Protein AF-R1E0J5-F1 (afdb_monomer_lite)

Organism: Emiliania huxleyi (NCBI:txid2903)

Sequence (190 aa):
MLFPVLSACMSGGGFGRAARPASGGGFGRGGARPAAARKPPPSLEAVAARFRNRLPASECEPCACGSGLGYAACCQPYHAGGASPESPERCLQARFSAFAYRLPLPLIATTHRENRDYREDRVAWARALDREGMFDGFEFARLSFTATLRPRGGGEEVSFSERSRFLRGGSGWLYASGEVTAEEGGTVLN

Structure (mmCIF, N/CA/C/O backbone):
data_AF-R1E0J5-F1
#
_entry.id   AF-R1E0J5-F1
#
loop_
_atom_site.group_PDB
_atom_site.id
_atom_site.type_symbol
_atom_site.label_atom_id
_atom_site.label_alt_id
_atom_site.label_comp_id
_atom_site.label_asym_id
_atom_site.label_entity_id
_atom_site.label_seq_id
_atom_site.pdbx_PDB_ins_code
_atom_site.Cartn_x
_atom_site.Cartn_y
_atom_site.Cartn_z
_atom_site.occupancy
_atom_site.B_iso_or_equiv
_atom_site.auth_seq_id
_atom_site.auth_comp_id
_atom_site.auth_asym_id
_atom_site.auth_atom_id
_atom_site.pdbx_PDB_model_num
ATOM 1 N N . MET A 1 1 ? 7.585 5.537 0.894 1.00 45.22 1 MET A N 1
ATOM 2 C CA . MET A 1 1 ? 7.094 4.485 1.799 1.00 45.22 1 MET A CA 1
ATOM 3 C C . MET A 1 1 ? 6.392 5.200 2.927 1.00 45.22 1 MET A C 1
ATOM 5 O O . MET A 1 1 ? 6.857 6.272 3.295 1.00 45.22 1 MET A O 1
ATOM 9 N N . LEU A 1 2 ? 5.274 4.666 3.424 1.00 48.16 2 LEU A N 1
ATOM 10 C CA . LEU A 1 2 ? 4.640 5.178 4.650 1.00 48.16 2 LEU A CA 1
ATOM 11 C C . LEU A 1 2 ? 5.609 5.113 5.858 1.00 48.16 2 LEU A C 1
ATOM 13 O O . LEU A 1 2 ? 5.342 5.682 6.898 1.00 48.16 2 LEU A O 1
ATOM 17 N N . PHE A 1 3 ? 6.761 4.436 5.732 1.00 51.25 3 PHE A N 1
ATOM 18 C CA . PHE A 1 3 ? 7.735 4.288 6.811 1.00 51.25 3 PHE A CA 1
ATOM 19 C C . PHE A 1 3 ? 9.164 4.366 6.267 1.00 51.25 3 PHE A C 1
ATOM 21 O O . PHE A 1 3 ? 9.588 3.466 5.540 1.00 51.25 3 PHE A O 1
ATOM 28 N N . PRO A 1 4 ? 9.933 5.424 6.568 1.00 39.31 4 PRO A N 1
ATOM 29 C CA . PRO A 1 4 ? 11.376 5.320 6.660 1.00 39.31 4 PRO A CA 1
ATOM 30 C C . PRO A 1 4 ? 11.722 4.688 8.018 1.00 39.31 4 PRO A C 1
ATOM 32 O O . PRO A 1 4 ? 11.510 5.296 9.054 1.00 39.31 4 PRO A O 1
ATOM 35 N N . VAL A 1 5 ? 12.321 3.500 7.997 1.00 35.38 5 VAL A N 1
ATOM 36 C CA . VAL A 1 5 ? 13.289 3.081 9.025 1.00 35.38 5 VAL A CA 1
ATOM 37 C C . VAL A 1 5 ? 12.741 2.875 10.455 1.00 35.38 5 VAL A C 1
ATOM 39 O O . VAL A 1 5 ? 13.097 3.586 11.384 1.00 35.38 5 VAL A O 1
ATOM 42 N N . LEU A 1 6 ? 12.026 1.768 10.680 1.00 34.94 6 LEU A N 1
ATOM 43 C CA . LEU A 1 6 ? 12.083 1.039 11.965 1.00 34.94 6 LEU A CA 1
ATOM 44 C C . LEU A 1 6 ? 13.230 0.012 11.921 1.00 34.94 6 LEU A C 1
ATOM 46 O O . LEU A 1 6 ? 13.066 -1.170 12.204 1.00 34.94 6 LEU A O 1
ATOM 50 N N . SER A 1 7 ? 14.410 0.467 11.493 1.00 34.81 7 SER A N 1
ATOM 51 C CA . SER A 1 7 ? 15.645 -0.311 11.560 1.00 34.81 7 SER A CA 1
ATOM 52 C C . SER A 1 7 ? 16.423 0.139 12.790 1.00 34.81 7 SER A C 1
ATOM 54 O O . SER A 1 7 ? 17.302 0.991 12.687 1.00 34.81 7 SER A O 1
ATOM 56 N N . ALA A 1 8 ? 16.103 -0.437 13.947 1.00 30.67 8 ALA A N 1
ATOM 57 C CA . ALA A 1 8 ? 16.917 -0.313 15.148 1.00 30.67 8 ALA A CA 1
ATOM 58 C C . ALA A 1 8 ? 17.529 -1.675 15.520 1.00 30.67 8 ALA A C 1
ATOM 60 O O . ALA A 1 8 ? 16.840 -2.596 15.946 1.00 30.67 8 ALA A O 1
ATOM 61 N N . CYS A 1 9 ? 18.854 -1.726 15.349 1.00 27.78 9 CYS A N 1
ATOM 62 C CA . CYS A 1 9 ? 19.838 -2.346 16.239 1.00 27.78 9 CYS A CA 1
ATOM 63 C C . CYS A 1 9 ? 19.840 -3.873 16.420 1.00 27.78 9 CYS A C 1
ATOM 65 O O . CYS A 1 9 ? 19.247 -4.381 17.360 1.00 27.78 9 CYS A O 1
ATOM 67 N N . MET A 1 10 ? 20.691 -4.564 15.647 1.00 28.78 10 MET A N 1
ATOM 68 C CA . MET A 1 10 ? 21.520 -5.673 16.152 1.00 28.78 10 MET A CA 1
ATOM 69 C C . MET A 1 10 ? 22.897 -5.628 15.462 1.00 28.78 10 MET A C 1
ATOM 71 O O . MET A 1 10 ? 23.039 -5.965 14.287 1.00 28.78 10 MET A O 1
ATOM 75 N N . SER A 1 11 ? 23.903 -5.155 16.198 1.00 30.39 11 SER A N 1
ATOM 76 C CA . SER A 1 11 ? 25.324 -5.181 15.837 1.00 30.39 11 SER A CA 1
ATOM 77 C C . SER A 1 11 ? 25.921 -6.581 16.000 1.00 30.39 11 SER A C 1
ATOM 79 O O . SER A 1 11 ? 25.578 -7.280 16.950 1.00 30.39 11 SER A O 1
ATOM 81 N N . GLY A 1 12 ? 26.930 -6.916 15.187 1.00 29.52 12 GLY A N 1
ATOM 82 C CA . GLY A 1 12 ? 28.047 -7.744 15.657 1.00 29.52 12 GLY A CA 1
ATOM 83 C C . GLY A 1 12 ? 28.594 -8.794 14.688 1.00 29.52 12 GLY A C 1
ATOM 84 O O . GLY A 1 12 ? 27.889 -9.715 14.294 1.00 29.52 12 GLY A O 1
ATOM 85 N N . GLY A 1 13 ? 29.905 -8.708 14.427 1.00 32.03 13 GLY A N 1
ATOM 86 C CA . GLY A 1 13 ? 30.763 -9.885 14.241 1.00 32.03 13 GLY A CA 1
ATOM 87 C C . GLY A 1 13 ? 31.322 -10.109 12.836 1.00 32.03 13 GLY A C 1
ATOM 88 O O . GLY A 1 13 ? 30.720 -10.805 12.027 1.00 32.03 13 GLY A O 1
ATOM 89 N N . GLY A 1 14 ? 32.521 -9.586 12.569 1.00 38.09 14 GLY A N 1
ATOM 90 C CA . GLY A 1 14 ? 33.343 -9.979 11.424 1.00 38.09 14 GLY A CA 1
ATOM 91 C C . GLY A 1 14 ? 34.463 -10.932 11.833 1.00 38.09 14 GLY A C 1
ATOM 92 O O . GLY A 1 14 ? 35.017 -10.751 12.901 1.00 38.09 14 GLY A O 1
ATOM 93 N N . PHE A 1 15 ? 34.817 -11.881 10.964 1.00 34.78 15 PHE A N 1
ATOM 94 C CA . PHE A 1 15 ? 36.094 -12.616 10.850 1.00 34.78 15 PHE A CA 1
ATOM 95 C C . PHE A 1 15 ? 36.064 -13.198 9.418 1.00 34.78 15 PHE A C 1
ATOM 97 O O . PHE A 1 15 ? 35.005 -13.613 8.965 1.00 34.78 15 PHE A O 1
ATOM 104 N N . GLY A 1 16 ? 37.068 -13.189 8.546 1.00 34.81 16 GLY A N 1
ATOM 105 C CA . GLY A 1 16 ? 38.508 -13.387 8.658 1.00 34.81 16 GLY A CA 1
ATOM 106 C C . GLY A 1 16 ? 38.907 -14.077 7.338 1.00 34.81 16 GLY A C 1
ATOM 107 O O . GLY A 1 16 ? 38.306 -15.079 6.958 1.00 34.81 16 GLY A O 1
ATOM 108 N N . ARG A 1 17 ? 39.836 -13.497 6.567 1.00 43.47 17 ARG A N 1
ATOM 109 C CA . ARG A 1 17 ? 40.318 -14.066 5.293 1.00 43.47 17 ARG A CA 1
ATOM 110 C C . ARG A 1 17 ? 41.246 -15.254 5.562 1.00 43.47 17 ARG A C 1
ATOM 112 O O . ARG A 1 17 ? 42.113 -15.149 6.420 1.00 43.47 17 ARG A O 1
ATOM 119 N N . ALA A 1 18 ? 41.173 -16.292 4.732 1.00 40.59 18 ALA A N 1
ATOM 120 C CA . ALA A 1 18 ? 42.274 -17.235 4.541 1.00 40.59 18 ALA A CA 1
ATOM 121 C C . ALA A 1 18 ? 42.404 -17.615 3.059 1.00 40.59 18 ALA A C 1
ATOM 123 O O . ALA A 1 18 ? 41.410 -17.794 2.355 1.00 40.59 18 ALA A O 1
ATOM 124 N N . ALA A 1 19 ? 43.648 -17.677 2.583 1.00 39.00 19 ALA A N 1
ATOM 125 C CA . ALA A 1 19 ? 44.020 -17.967 1.205 1.00 39.00 19 ALA A CA 1
ATOM 126 C C . ALA A 1 19 ? 44.429 -19.443 0.997 1.00 39.00 19 ALA A C 1
ATOM 128 O O . ALA A 1 19 ? 44.946 -20.082 1.904 1.00 39.00 19 ALA A O 1
ATOM 129 N N . ARG A 1 20 ? 44.166 -19.887 -0.244 1.00 41.53 20 ARG A N 1
ATOM 130 C CA . ARG A 1 20 ? 44.536 -21.059 -1.086 1.00 41.53 20 ARG A CA 1
ATOM 131 C C . ARG A 1 20 ? 45.595 -22.071 -0.590 1.00 41.53 20 ARG A C 1
ATOM 133 O O . ARG A 1 20 ? 46.555 -21.702 0.074 1.00 41.53 20 ARG A O 1
ATOM 140 N N . PRO A 1 21 ? 45.556 -23.295 -1.154 1.00 41.41 21 PRO A N 1
ATOM 141 C CA . PRO A 1 21 ? 46.515 -23.572 -2.236 1.00 41.41 21 PRO A CA 1
ATOM 142 C C . PRO A 1 21 ? 45.902 -24.228 -3.488 1.00 41.41 21 PRO A C 1
ATOM 144 O O . PRO A 1 21 ? 44.729 -24.592 -3.528 1.00 41.41 21 PRO A O 1
ATOM 147 N N . ALA A 1 22 ? 46.723 -24.302 -4.538 1.00 48.12 22 ALA A N 1
ATOM 148 C CA . ALA A 1 22 ? 46.407 -24.795 -5.873 1.00 48.12 22 ALA A CA 1
ATOM 149 C C . ALA A 1 22 ? 46.895 -26.239 -6.093 1.00 48.12 22 ALA A C 1
ATOM 151 O O . ALA A 1 22 ? 48.010 -26.585 -5.716 1.00 48.12 22 ALA A O 1
ATOM 152 N N . SER A 1 23 ? 46.086 -27.040 -6.781 1.00 45.47 23 SER A N 1
ATOM 153 C CA . SER A 1 23 ? 46.441 -28.275 -7.499 1.00 45.47 23 SER A CA 1
ATOM 154 C C . SER A 1 23 ? 45.282 -28.529 -8.478 1.00 45.47 23 SER A C 1
ATOM 156 O O . SER A 1 23 ? 44.164 -28.098 -8.218 1.00 45.47 23 SER A O 1
ATOM 158 N N . GLY A 1 24 ? 45.380 -29.116 -9.660 1.00 38.62 24 GLY A N 1
ATOM 159 C CA . GLY A 1 24 ? 46.379 -29.824 -10.449 1.00 38.62 24 GLY A CA 1
ATOM 160 C C . GLY A 1 24 ? 45.592 -30.313 -11.684 1.00 38.62 24 GLY A C 1
ATOM 161 O O . GLY A 1 24 ? 44.379 -30.499 -11.602 1.00 38.62 24 GLY A O 1
ATOM 162 N N . GLY A 1 25 ? 46.236 -30.392 -12.846 1.00 40.84 25 GLY A N 1
ATOM 163 C CA . GLY A 1 25 ? 45.586 -30.439 -14.161 1.00 40.84 25 GLY A CA 1
ATOM 164 C C . GLY A 1 25 ? 44.715 -31.660 -14.495 1.00 40.84 25 GLY A C 1
ATOM 165 O O . GLY A 1 25 ? 44.821 -32.730 -13.906 1.00 40.84 25 GLY A O 1
ATOM 166 N N . GLY A 1 26 ? 43.896 -31.477 -15.535 1.00 42.91 26 GLY A N 1
ATOM 167 C CA . GLY A 1 26 ? 43.102 -32.515 -16.188 1.00 42.91 26 GLY A CA 1
ATOM 168 C C . GLY A 1 26 ? 42.431 -31.969 -17.450 1.00 42.91 26 GLY A C 1
ATOM 169 O O . GLY A 1 26 ? 41.279 -31.548 -17.411 1.00 42.91 26 GLY A O 1
ATOM 170 N N . PHE A 1 27 ? 43.150 -31.942 -18.577 1.00 47.31 27 PHE A N 1
ATOM 171 C CA . PHE A 1 27 ? 42.589 -31.593 -19.889 1.00 47.31 27 PHE A CA 1
ATOM 172 C C . PHE A 1 27 ? 41.782 -32.774 -20.450 1.00 47.31 27 PHE A C 1
ATOM 174 O O . PHE A 1 27 ? 42.231 -33.500 -21.334 1.00 47.31 27 PHE A O 1
ATOM 181 N N . GLY A 1 28 ? 40.576 -32.975 -19.921 1.00 52.75 28 GLY A N 1
ATOM 182 C CA . GLY A 1 28 ? 39.556 -33.794 -20.568 1.00 52.75 28 GLY A CA 1
ATOM 183 C C . GLY A 1 28 ? 38.918 -33.004 -21.710 1.00 52.75 28 GLY A C 1
ATOM 184 O O . GLY A 1 28 ? 38.417 -31.901 -21.493 1.00 52.75 28 GLY A O 1
ATOM 185 N N . ARG A 1 29 ? 38.926 -33.549 -22.931 1.00 59.12 29 ARG A N 1
ATOM 186 C CA . ARG A 1 29 ? 38.180 -33.002 -24.077 1.00 59.12 29 ARG A CA 1
ATOM 187 C C . ARG A 1 29 ? 36.679 -33.168 -23.811 1.00 59.12 29 ARG A C 1
ATOM 189 O O . ARG A 1 29 ? 36.068 -34.143 -24.233 1.00 59.12 29 ARG A O 1
ATOM 196 N N . GLY A 1 30 ? 36.102 -32.241 -23.051 1.00 49.06 30 GLY A N 1
ATOM 197 C CA . GLY A 1 30 ? 34.667 -32.162 -22.816 1.00 49.06 30 GLY A CA 1
ATOM 198 C C . GLY A 1 30 ? 33.978 -31.641 -24.069 1.00 49.06 30 GLY A C 1
ATOM 199 O O . GLY A 1 30 ? 34.146 -30.476 -24.424 1.00 49.06 30 GLY A O 1
ATOM 200 N N . GLY A 1 31 ? 33.207 -32.497 -24.742 1.00 55.81 31 GLY A N 1
ATOM 201 C CA . GLY A 1 31 ? 32.232 -32.036 -25.725 1.00 55.81 31 GLY A CA 1
ATOM 202 C C . GLY A 1 31 ? 31.356 -30.953 -25.094 1.00 55.81 31 GLY A C 1
ATOM 203 O O . GLY A 1 31 ? 30.936 -31.088 -23.941 1.00 55.81 31 GLY A O 1
ATOM 204 N N . ALA A 1 32 ? 31.131 -29.856 -25.817 1.00 55.75 32 ALA A N 1
ATOM 205 C CA . ALA A 1 32 ? 30.305 -28.759 -25.340 1.00 55.75 32 ALA A CA 1
ATOM 206 C C . ALA A 1 32 ? 28.908 -29.298 -24.998 1.00 55.75 32 ALA A C 1
ATOM 208 O O . ALA A 1 32 ? 28.124 -29.636 -25.885 1.00 55.75 32 ALA A O 1
ATOM 209 N N . ARG A 1 33 ? 28.595 -29.396 -23.699 1.00 59.44 33 ARG A N 1
ATOM 210 C CA . ARG A 1 33 ? 27.211 -29.553 -23.250 1.00 59.44 33 ARG A CA 1
ATOM 211 C C . ARG A 1 33 ? 26.426 -28.385 -23.854 1.00 59.44 33 ARG A C 1
ATOM 213 O O . ARG A 1 33 ? 26.869 -27.246 -23.682 1.00 59.44 33 ARG A O 1
ATOM 220 N N . PRO A 1 34 ? 25.296 -28.624 -24.540 1.00 61.78 34 PRO A N 1
ATOM 221 C CA . PRO A 1 34 ? 24.467 -27.527 -25.009 1.00 61.78 34 PRO A CA 1
ATOM 222 C C . PRO A 1 34 ? 24.117 -26.659 -23.801 1.00 61.78 34 PRO A C 1
ATOM 224 O O . PRO A 1 34 ? 23.732 -27.177 -22.748 1.00 61.78 34 PRO A O 1
ATOM 227 N N . ALA A 1 35 ? 24.327 -25.348 -23.927 1.00 65.50 35 ALA A N 1
ATOM 228 C CA . ALA A 1 35 ? 23.973 -24.406 -22.882 1.00 65.50 35 ALA A CA 1
ATOM 229 C C . ALA A 1 35 ? 22.478 -24.575 -22.600 1.00 65.50 35 ALA A C 1
ATOM 231 O O . ALA A 1 35 ? 21.645 -24.251 -23.445 1.00 65.50 35 ALA A O 1
ATOM 232 N N . ALA A 1 36 ? 22.142 -25.139 -21.436 1.00 66.75 36 ALA A N 1
ATOM 233 C CA . ALA A 1 36 ? 20.760 -25.242 -21.002 1.00 66.75 36 ALA A CA 1
ATOM 234 C C . ALA A 1 36 ? 20.149 -23.840 -21.083 1.00 66.75 36 ALA A C 1
ATOM 236 O O . ALA A 1 36 ? 20.716 -22.888 -20.536 1.00 66.75 36 ALA A O 1
ATOM 237 N N . ALA A 1 37 ? 19.038 -23.708 -21.811 1.00 72.44 37 ALA A N 1
ATOM 238 C CA . ALA A 1 37 ? 18.344 -22.440 -21.956 1.00 72.44 37 ALA A CA 1
ATOM 239 C C . ALA A 1 37 ? 18.120 -21.846 -20.559 1.00 72.44 37 ALA A C 1
ATOM 241 O O . ALA A 1 37 ? 17.510 -22.476 -19.690 1.00 72.44 37 ALA A O 1
ATOM 242 N N . ARG A 1 38 ? 18.678 -20.655 -20.310 1.00 74.62 38 ARG A N 1
ATOM 243 C CA . 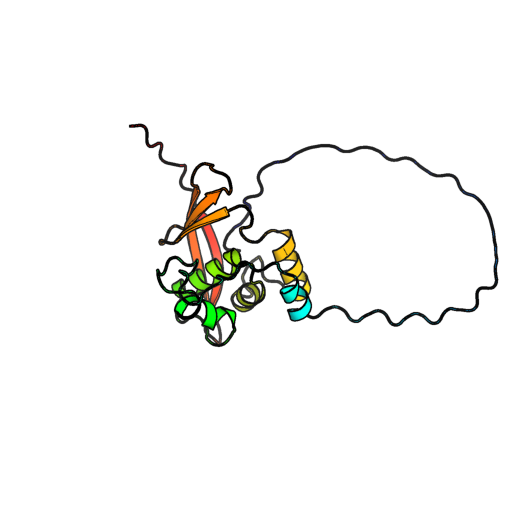ARG A 1 38 ? 18.486 -19.968 -19.031 1.00 74.62 38 ARG A CA 1
ATOM 244 C C . ARG A 1 38 ? 16.988 -19.741 -18.860 1.00 74.62 38 ARG A C 1
ATOM 246 O O . ARG A 1 38 ? 16.345 -19.202 -19.757 1.00 74.62 38 ARG A O 1
ATOM 253 N N . LYS A 1 39 ? 16.433 -20.171 -17.724 1.00 75.06 39 LYS A N 1
ATOM 254 C CA . LYS A 1 39 ? 15.016 -19.958 -17.411 1.00 75.06 39 LYS A CA 1
ATOM 255 C C . LYS A 1 39 ? 14.707 -18.455 -17.534 1.00 75.06 39 LYS A C 1
ATOM 257 O O . LYS A 1 39 ? 15.516 -17.661 -17.042 1.00 75.06 39 LYS A O 1
ATOM 262 N N . PRO A 1 40 ? 13.593 -18.056 -18.176 1.00 79.25 40 PRO A N 1
ATOM 263 C CA . PRO A 1 40 ? 13.248 -16.647 -18.303 1.00 79.25 40 PRO A CA 1
ATOM 264 C C . PRO A 1 40 ? 13.157 -15.989 -16.918 1.00 79.25 40 PRO A C 1
ATOM 266 O O . PRO A 1 40 ? 12.812 -16.666 -15.936 1.00 79.25 40 PRO A O 1
ATOM 269 N N . PRO A 1 41 ? 13.482 -14.688 -16.815 1.00 84.69 41 PRO A N 1
ATOM 270 C CA . PRO A 1 41 ? 13.310 -13.958 -15.570 1.00 84.69 41 PRO A CA 1
ATOM 271 C C . PRO A 1 41 ? 11.843 -14.059 -15.113 1.00 84.69 41 PRO A C 1
ATOM 273 O O . PRO A 1 41 ? 10.937 -14.067 -15.949 1.00 84.69 41 PRO A O 1
ATOM 276 N N . PRO A 1 42 ? 11.585 -14.188 -13.800 1.00 90.31 42 PRO A N 1
ATOM 277 C CA . PRO A 1 42 ? 10.225 -14.338 -13.300 1.00 90.31 42 PRO A CA 1
ATOM 278 C C . PRO A 1 42 ? 9.417 -13.058 -13.529 1.00 90.31 42 PRO A C 1
ATOM 280 O O . PRO A 1 42 ? 9.958 -11.958 -13.405 1.00 90.31 42 PRO A O 1
ATOM 283 N N . SER A 1 43 ? 8.120 -13.213 -13.798 1.00 95.25 43 SER A N 1
ATOM 284 C CA . SER A 1 43 ? 7.193 -12.085 -13.887 1.00 95.25 43 SER A CA 1
ATOM 285 C C . SER A 1 43 ? 6.938 -11.448 -12.516 1.00 95.25 43 SER A C 1
ATOM 287 O O . SER A 1 43 ? 7.263 -12.022 -11.468 1.00 95.25 43 SER A O 1
ATOM 289 N N . LEU A 1 44 ? 6.333 -10.258 -12.517 1.00 94.94 44 LEU A N 1
ATOM 290 C CA . LEU A 1 44 ? 5.942 -9.556 -11.295 1.00 94.94 44 LEU A CA 1
ATOM 291 C C . LEU A 1 44 ? 4.945 -10.386 -10.476 1.00 94.94 44 LEU A C 1
ATOM 293 O O . LEU A 1 44 ? 5.101 -10.522 -9.265 1.00 94.94 44 LEU A O 1
ATOM 297 N N . GLU A 1 45 ? 3.976 -11.000 -11.145 1.00 93.94 45 GL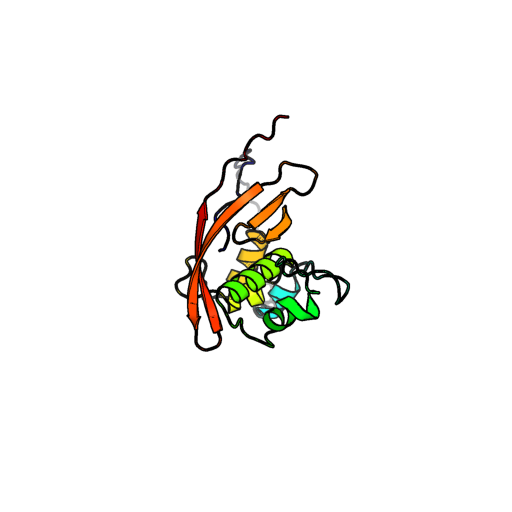U A N 1
ATOM 298 C CA . GLU A 1 45 ? 2.950 -11.856 -10.550 1.00 93.94 45 GLU A CA 1
ATOM 299 C C . GLU A 1 45 ? 3.592 -13.092 -9.914 1.00 93.94 45 GLU A C 1
ATOM 301 O O . GLU A 1 45 ? 3.266 -13.452 -8.786 1.00 93.94 45 GLU A O 1
ATOM 306 N N . ALA A 1 46 ? 4.575 -13.699 -10.590 1.00 94.56 46 ALA A N 1
ATOM 307 C CA . ALA A 1 46 ? 5.305 -14.851 -10.069 1.00 94.56 46 ALA A CA 1
ATOM 308 C C . ALA A 1 46 ? 6.149 -14.513 -8.828 1.00 94.56 46 ALA A C 1
ATOM 310 O O . ALA A 1 46 ? 6.363 -15.376 -7.975 1.00 94.56 46 ALA A O 1
ATOM 311 N N . VAL A 1 47 ? 6.650 -13.277 -8.715 1.00 95.19 47 VAL A N 1
ATOM 312 C CA . VAL A 1 47 ? 7.313 -12.800 -7.493 1.00 95.19 47 VAL A CA 1
ATOM 313 C C . VAL A 1 47 ? 6.289 -12.499 -6.402 1.00 95.19 47 VAL A C 1
ATOM 315 O O . VAL A 1 47 ? 6.473 -12.951 -5.276 1.00 95.19 47 VAL A O 1
ATOM 318 N N . ALA A 1 48 ? 5.197 -11.806 -6.727 1.00 93.88 48 ALA A N 1
ATOM 319 C CA . ALA A 1 48 ? 4.138 -11.478 -5.777 1.00 93.88 48 ALA A CA 1
ATOM 320 C C . ALA A 1 48 ? 3.490 -12.731 -5.164 1.00 93.88 48 ALA A C 1
ATOM 322 O O . ALA A 1 48 ? 3.258 -12.765 -3.961 1.00 93.88 48 ALA A O 1
ATOM 323 N N . ALA A 1 49 ? 3.294 -13.795 -5.947 1.00 93.31 49 ALA A N 1
ATOM 324 C CA . ALA A 1 49 ? 2.736 -15.066 -5.479 1.00 93.31 49 ALA A CA 1
ATOM 325 C C . ALA A 1 49 ? 3.598 -15.783 -4.419 1.00 93.31 49 ALA A C 1
ATOM 327 O O . ALA A 1 49 ? 3.127 -16.712 -3.771 1.00 93.31 49 ALA A O 1
ATOM 328 N N . ARG A 1 50 ? 4.863 -15.378 -4.234 1.00 92.81 50 ARG A N 1
ATOM 329 C CA . ARG A 1 50 ? 5.753 -15.932 -3.198 1.00 92.81 50 ARG A CA 1
ATOM 330 C C . ARG A 1 50 ? 5.635 -15.218 -1.858 1.00 92.81 50 ARG A C 1
ATOM 332 O O . ARG A 1 50 ? 6.159 -15.722 -0.866 1.00 92.81 50 ARG A O 1
ATOM 339 N N . PHE A 1 51 ? 4.970 -14.065 -1.815 1.00 92.56 51 PHE A N 1
ATOM 340 C CA . PHE A 1 51 ? 4.711 -13.380 -0.561 1.00 92.56 51 PHE A CA 1
ATOM 341 C C . PHE A 1 51 ? 3.790 -14.253 0.285 1.00 92.56 51 PHE A C 1
ATOM 343 O O . PHE A 1 51 ? 2.705 -14.640 -0.148 1.00 92.56 51 PHE A O 1
ATOM 350 N N . ARG A 1 52 ? 4.209 -14.537 1.519 1.00 90.19 52 ARG A N 1
ATOM 351 C CA . ARG A 1 52 ? 3.335 -15.146 2.524 1.00 90.19 52 ARG A CA 1
ATOM 352 C C . ARG A 1 52 ? 2.288 -14.112 2.929 1.00 90.19 52 ARG A C 1
ATOM 354 O O . ARG A 1 52 ? 2.548 -13.324 3.832 1.00 90.19 52 ARG A O 1
ATOM 361 N N . ASN A 1 53 ? 1.180 -14.038 2.195 1.00 90.44 53 ASN A N 1
ATOM 362 C CA . ASN A 1 53 ? 0.124 -13.076 2.491 1.00 90.44 53 ASN A CA 1
ATOM 363 C C . ASN A 1 53 ? -0.515 -13.377 3.856 1.00 90.44 53 ASN A C 1
ATOM 365 O O . ASN A 1 53 ? -0.441 -14.497 4.361 1.00 90.44 53 ASN A O 1
ATOM 369 N N . ARG A 1 54 ? -1.095 -12.343 4.462 1.00 89.44 54 ARG A N 1
ATOM 370 C CA . ARG A 1 54 ? -1.789 -12.421 5.757 1.00 89.44 54 ARG A CA 1
ATOM 371 C C . ARG A 1 54 ? -3.243 -11.986 5.601 1.00 89.44 54 ARG A C 1
ATOM 373 O O . ARG A 1 54 ? -3.757 -11.241 6.426 1.00 89.44 54 ARG A O 1
ATOM 380 N N . LEU A 1 55 ? -3.853 -12.356 4.475 1.00 90.56 55 LEU A N 1
ATOM 381 C CA . LEU A 1 55 ? -5.242 -12.013 4.203 1.00 90.56 55 LEU A CA 1
ATOM 382 C C . LEU A 1 55 ? -6.157 -12.644 5.263 1.00 90.56 55 LEU A C 1
ATOM 384 O O . LEU A 1 55 ? -5.874 -13.758 5.710 1.00 90.56 55 LEU A O 1
ATOM 388 N N . PRO A 1 56 ? -7.241 -11.954 5.650 1.00 88.44 56 PRO A N 1
ATOM 389 C CA . PRO A 1 56 ? -8.221 -12.517 6.564 1.00 88.44 56 PRO A CA 1
ATOM 390 C C . PRO A 1 56 ? -8.845 -13.785 5.983 1.00 88.44 56 PRO A C 1
ATOM 392 O O . PRO A 1 56 ? -9.022 -13.906 4.767 1.00 88.44 56 PRO A O 1
ATOM 395 N N . ALA A 1 57 ? -9.186 -14.726 6.860 1.00 85.69 57 ALA A N 1
ATOM 396 C CA . ALA A 1 57 ? -9.728 -16.022 6.452 1.00 85.69 57 ALA A CA 1
ATOM 397 C C . ALA A 1 57 ? -11.223 -15.949 6.106 1.00 85.69 57 ALA A C 1
ATOM 399 O O . ALA A 1 57 ? -11.730 -16.811 5.390 1.00 85.69 57 ALA A O 1
ATOM 400 N N . SER A 1 58 ? -11.927 -14.932 6.615 1.00 86.12 58 SER A N 1
ATOM 401 C CA . SER A 1 58 ? -13.358 -14.727 6.376 1.00 86.12 58 SER A CA 1
ATOM 402 C C . SER A 1 58 ? -13.646 -13.355 5.768 1.00 86.12 58 SER A C 1
ATOM 404 O O . SER A 1 58 ? -12.952 -12.376 6.040 1.00 86.12 58 SER A O 1
ATOM 406 N N . GLU A 1 59 ? -14.702 -13.270 4.958 1.00 78.31 59 GLU A N 1
ATOM 407 C CA . GLU A 1 59 ? -15.092 -12.035 4.259 1.00 78.31 59 GLU A CA 1
ATOM 408 C C . GLU A 1 59 ? -15.553 -10.918 5.213 1.00 78.31 59 GLU A C 1
ATOM 410 O O . GLU A 1 59 ? -15.429 -9.732 4.894 1.00 78.31 59 GLU A O 1
ATOM 415 N N . CYS A 1 60 ? -16.040 -11.299 6.398 1.00 85.50 60 CYS A N 1
ATOM 416 C CA . CYS A 1 60 ? -16.533 -10.394 7.436 1.00 85.50 60 CYS A CA 1
ATOM 417 C C . CYS A 1 60 ? -15.453 -9.957 8.435 1.00 85.50 60 CYS A C 1
ATOM 419 O O . CYS A 1 60 ? -15.731 -9.122 9.294 1.00 85.50 60 CYS A O 1
ATOM 421 N N . GLU A 1 61 ? -14.239 -10.507 8.358 1.00 88.94 61 GLU A N 1
ATOM 422 C CA . GLU A 1 61 ? -13.163 -10.127 9.270 1.00 88.94 61 GLU A CA 1
ATOM 423 C C . GLU A 1 61 ? -12.773 -8.658 9.036 1.00 88.94 61 GLU A C 1
ATOM 425 O O . GLU A 1 61 ? -12.608 -8.244 7.877 1.00 88.94 61 GLU A O 1
ATOM 430 N N . PRO A 1 62 ? -12.643 -7.850 10.105 1.00 90.19 62 PRO A N 1
ATOM 431 C CA . PRO A 1 62 ? -12.432 -6.418 9.977 1.00 90.19 62 PRO A CA 1
ATOM 432 C C . PRO A 1 62 ? -11.159 -6.101 9.193 1.00 90.19 62 PRO A C 1
ATOM 434 O O . PRO A 1 62 ? -10.088 -6.671 9.406 1.00 90.19 62 PRO A O 1
ATOM 437 N N . CYS A 1 63 ? -11.277 -5.142 8.281 1.00 91.31 63 CYS A N 1
ATOM 438 C CA . CYS A 1 63 ? -10.167 -4.695 7.464 1.00 91.31 63 CYS A CA 1
ATOM 439 C C . CYS A 1 63 ? -9.098 -4.009 8.321 1.00 91.31 63 CYS A C 1
ATOM 441 O O . CYS A 1 63 ? -9.393 -3.132 9.138 1.00 91.31 63 CYS A O 1
ATOM 443 N N . ALA A 1 64 ? -7.832 -4.300 8.024 1.00 88.44 64 ALA A N 1
ATOM 444 C CA . ALA A 1 64 ? -6.674 -3.714 8.692 1.00 88.44 64 ALA A CA 1
ATOM 445 C C . ALA A 1 64 ? -6.527 -2.195 8.483 1.00 88.44 64 ALA A C 1
ATOM 447 O O . ALA A 1 64 ? -5.603 -1.606 9.016 1.00 88.44 64 ALA A O 1
ATOM 448 N N . CYS A 1 65 ? -7.405 -1.525 7.731 1.00 87.62 65 CYS A N 1
ATOM 449 C CA . CYS A 1 65 ? -7.380 -0.067 7.614 1.00 87.62 65 CYS A CA 1
ATOM 450 C C . CYS A 1 65 ? -8.135 0.651 8.740 1.00 87.62 65 CYS A C 1
ATOM 452 O O . CYS A 1 65 ? -8.211 1.873 8.712 1.00 87.62 65 CYS A O 1
ATOM 454 N N . GLY A 1 66 ? -8.756 -0.075 9.677 1.00 84.94 66 GLY A N 1
ATOM 455 C CA . GLY A 1 66 ? -9.484 0.528 10.799 1.00 84.94 66 GLY A CA 1
ATOM 456 C C . GLY A 1 66 ? -10.861 1.105 10.449 1.00 84.94 66 GLY A C 1
ATOM 457 O O . GLY A 1 66 ? -11.430 1.826 11.258 1.00 84.94 66 GLY A O 1
ATOM 458 N N . SER A 1 67 ? -11.425 0.780 9.279 1.00 87.12 67 SER A N 1
ATOM 459 C CA . SER A 1 67 ? -12.764 1.245 8.869 1.00 87.12 67 SER A CA 1
ATOM 460 C C . SER A 1 67 ? -13.917 0.571 9.622 1.00 87.12 67 SER A C 1
ATOM 462 O O . SER A 1 67 ? -15.051 1.027 9.529 1.00 87.12 67 SER A O 1
ATOM 464 N N . GLY A 1 68 ? -13.653 -0.547 10.307 1.00 87.38 68 GLY A N 1
ATOM 465 C CA . GLY A 1 68 ? -14.675 -1.398 10.927 1.00 87.38 68 GLY A CA 1
ATOM 466 C C . GLY A 1 68 ? -15.441 -2.295 9.944 1.00 87.38 68 GLY A C 1
ATOM 467 O O . GLY A 1 68 ? -16.164 -3.184 10.380 1.00 87.38 68 GLY A O 1
ATOM 468 N N . LEU A 1 69 ? -15.263 -2.111 8.632 1.00 92.06 69 LEU A N 1
ATOM 469 C CA . LEU A 1 69 ? -15.865 -2.956 7.598 1.00 92.06 69 LEU A CA 1
ATOM 470 C C . LEU A 1 69 ? -15.060 -4.244 7.393 1.00 92.06 69 LEU A C 1
ATOM 472 O O . LEU A 1 69 ? -13.837 -4.246 7.553 1.00 92.06 69 LEU A O 1
ATOM 476 N N . GLY A 1 70 ? -15.730 -5.310 6.950 1.00 94.00 70 GLY A N 1
ATOM 477 C CA . GLY A 1 70 ? -15.066 -6.535 6.498 1.00 94.00 70 GLY A CA 1
ATOM 478 C C . GLY A 1 70 ? -14.122 -6.272 5.319 1.00 94.00 70 GLY A C 1
ATOM 479 O O . GLY A 1 70 ? -14.397 -5.413 4.476 1.00 94.00 70 GLY A O 1
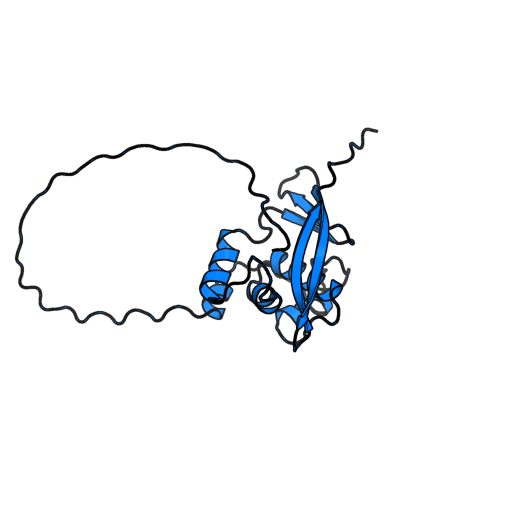ATOM 480 N N . TYR A 1 71 ? -13.000 -6.992 5.239 1.00 94.12 71 TYR A N 1
ATOM 481 C CA . TYR A 1 71 ? -11.988 -6.784 4.192 1.00 94.12 71 TYR A CA 1
ATOM 482 C C . TYR A 1 71 ? -12.562 -6.813 2.769 1.00 94.12 71 TYR A C 1
ATOM 484 O O . TYR A 1 71 ? -12.205 -5.949 1.957 1.00 94.12 71 TYR A O 1
ATOM 492 N N . ALA A 1 72 ? -13.476 -7.751 2.494 1.00 94.25 72 ALA A N 1
ATOM 493 C CA . ALA A 1 72 ? -14.098 -7.932 1.184 1.00 94.25 72 ALA A CA 1
ATOM 494 C C . ALA A 1 72 ? -14.871 -6.683 0.722 1.00 94.25 72 ALA A C 1
ATOM 496 O O . ALA A 1 72 ? -14.740 -6.242 -0.418 1.00 94.25 72 ALA A O 1
ATOM 497 N N . ALA A 1 73 ? -15.603 -6.050 1.643 1.00 94.00 73 ALA A N 1
ATOM 498 C CA . ALA A 1 73 ? -16.352 -4.818 1.393 1.00 94.00 73 ALA A CA 1
ATOM 499 C C . ALA A 1 73 ? -15.500 -3.543 1.535 1.00 94.00 73 ALA A C 1
ATOM 501 O O . ALA A 1 73 ? -15.993 -2.441 1.304 1.00 94.00 73 ALA A O 1
ATOM 502 N N . CYS A 1 74 ? -14.234 -3.670 1.946 1.00 94.88 74 CYS A N 1
ATOM 503 C CA . CYS A 1 74 ? -13.369 -2.541 2.248 1.00 94.88 74 CYS A CA 1
ATOM 504 C C . CYS A 1 74 ? -12.180 -2.440 1.291 1.00 94.88 74 CYS A C 1
ATOM 506 O O . CYS A 1 74 ? -12.299 -1.802 0.249 1.00 94.88 74 CYS A O 1
ATOM 508 N N . CYS A 1 75 ? -11.000 -2.969 1.641 1.00 95.88 75 CYS A N 1
ATOM 509 C CA . CYS A 1 75 ? -9.777 -2.769 0.849 1.00 95.88 75 CYS A CA 1
ATOM 510 C C . CYS A 1 75 ? -9.602 -3.773 -0.296 1.00 95.88 75 CYS A C 1
ATOM 512 O O . CYS A 1 75 ? -8.830 -3.500 -1.217 1.00 95.88 75 CYS A O 1
ATOM 514 N N . GLN A 1 76 ? -10.328 -4.893 -0.284 1.00 95.62 76 GLN A N 1
ATOM 515 C CA . GLN A 1 76 ? -10.190 -5.930 -1.305 1.00 95.62 76 GLN A CA 1
ATOM 516 C C . GLN A 1 76 ? -10.435 -5.434 -2.745 1.00 95.62 76 GLN A C 1
ATOM 518 O O . GLN A 1 76 ? -9.611 -5.771 -3.599 1.00 95.62 76 GLN A O 1
ATOM 523 N N . PRO A 1 77 ? -11.456 -4.604 -3.059 1.00 95.38 77 PRO A N 1
ATOM 524 C CA . PRO A 1 77 ? -11.690 -4.138 -4.431 1.00 95.38 77 PRO A CA 1
ATOM 525 C C . PRO A 1 77 ? -10.505 -3.355 -5.010 1.00 95.38 77 PRO A C 1
ATOM 527 O O . PRO A 1 77 ? -10.157 -3.518 -6.180 1.00 95.38 77 PRO A O 1
ATOM 530 N N . TYR A 1 78 ? -9.827 -2.564 -4.174 1.00 95.06 78 TYR A N 1
ATOM 531 C CA . TYR A 1 78 ? -8.635 -1.808 -4.564 1.00 95.06 78 TYR A CA 1
ATOM 532 C C . TYR A 1 78 ? -7.402 -2.709 -4.700 1.00 95.06 78 TYR A C 1
ATOM 534 O O . TYR A 1 78 ? -6.562 -2.489 -5.569 1.00 95.06 78 TYR A O 1
ATOM 542 N N . HIS A 1 79 ? -7.287 -3.751 -3.870 1.00 95.62 79 HIS A N 1
ATOM 543 C CA . HIS A 1 79 ? -6.171 -4.698 -3.942 1.00 95.62 79 HIS A CA 1
ATOM 544 C C . HIS A 1 79 ? -6.265 -5.658 -5.128 1.00 95.62 79 HIS A C 1
ATOM 546 O O . HIS A 1 79 ? -5.242 -6.028 -5.701 1.00 95.62 79 HIS A O 1
ATOM 552 N N . ALA A 1 80 ? -7.483 -6.051 -5.494 1.00 93.12 80 ALA A N 1
ATOM 553 C CA . ALA A 1 80 ? -7.755 -6.902 -6.646 1.00 93.12 80 ALA A CA 1
ATOM 554 C C . ALA A 1 80 ? -7.659 -6.144 -7.984 1.00 93.12 80 ALA A C 1
ATOM 556 O O . ALA A 1 80 ? -7.729 -6.765 -9.040 1.00 93.12 80 ALA A O 1
ATOM 557 N N . GLY A 1 81 ? -7.509 -4.814 -7.950 1.00 87.62 81 GLY A N 1
ATOM 558 C CA . GLY A 1 81 ? -7.493 -3.965 -9.144 1.00 87.62 81 GLY A CA 1
ATOM 559 C C . GLY A 1 81 ? -8.876 -3.718 -9.757 1.00 87.62 81 GLY A C 1
ATOM 560 O O . GLY A 1 81 ? -8.955 -3.224 -10.876 1.00 87.62 81 GLY A O 1
ATOM 561 N N . GLY A 1 82 ? -9.958 -4.049 -9.042 1.00 82.62 82 GLY A N 1
ATOM 562 C CA . GLY A 1 82 ? -11.337 -3.829 -9.490 1.00 82.62 82 GLY A CA 1
ATOM 563 C C . GLY A 1 82 ? -11.835 -2.392 -9.294 1.00 82.62 82 GLY A C 1
ATOM 564 O O . GLY A 1 82 ? -12.799 -1.990 -9.937 1.00 82.62 82 GLY A O 1
ATOM 565 N N . ALA A 1 83 ? -11.178 -1.610 -8.434 1.00 88.50 83 ALA A N 1
ATOM 566 C CA . ALA A 1 83 ? -11.478 -0.200 -8.196 1.00 88.50 83 ALA A CA 1
ATOM 567 C C . ALA A 1 83 ? -10.196 0.598 -7.919 1.00 88.50 83 ALA A C 1
ATOM 569 O O . ALA A 1 83 ? -9.189 0.048 -7.473 1.00 88.50 83 ALA A O 1
ATOM 570 N N . SER A 1 84 ? -10.242 1.911 -8.147 1.00 90.31 84 SER A N 1
ATOM 571 C CA . SER A 1 84 ? -9.184 2.835 -7.722 1.00 90.31 84 SER A CA 1
ATOM 572 C C . SER A 1 84 ? -9.666 3.698 -6.555 1.00 90.31 84 SER A C 1
ATOM 574 O O . SER A 1 84 ? -10.841 4.061 -6.546 1.00 90.31 84 SER A O 1
ATOM 576 N N . PRO A 1 85 ? -8.796 4.038 -5.583 1.00 91.25 85 PRO A N 1
ATOM 577 C CA . PRO A 1 85 ? -9.191 4.852 -4.440 1.00 91.25 85 PRO A CA 1
ATOM 578 C C . PRO A 1 85 ? -9.764 6.204 -4.868 1.00 91.25 85 PRO A C 1
ATOM 580 O O . PRO A 1 85 ? -9.121 6.956 -5.606 1.00 91.25 85 PRO A O 1
ATOM 583 N N . GLU A 1 86 ? -10.960 6.506 -4.376 1.00 92.44 86 GLU A N 1
ATOM 584 C CA . GLU A 1 86 ? -11.727 7.708 -4.700 1.00 92.44 86 GLU A CA 1
ATOM 585 C C . GLU A 1 86 ? -11.196 8.969 -4.003 1.00 92.44 86 GLU A C 1
ATOM 587 O O . GLU A 1 86 ? -11.356 10.078 -4.519 1.00 92.44 86 GLU A O 1
ATOM 592 N N . SER A 1 87 ? -10.497 8.806 -2.877 1.00 92.44 87 SER A N 1
ATOM 593 C CA . SER A 1 87 ? -9.912 9.901 -2.099 1.00 92.44 87 SER A CA 1
ATOM 594 C C . SER A 1 87 ? -8.461 9.613 -1.669 1.00 92.44 87 SER A C 1
ATOM 596 O O . SER A 1 87 ? -8.030 8.449 -1.673 1.00 92.44 87 SER A O 1
ATOM 598 N N . PRO A 1 88 ? -7.687 10.649 -1.283 1.00 91.06 88 PRO A N 1
ATOM 599 C CA . PRO A 1 88 ? -6.368 10.486 -0.670 1.00 91.06 88 PRO A CA 1
ATOM 600 C C . PRO A 1 88 ? -6.397 9.585 0.572 1.00 91.06 88 PRO A C 1
ATOM 602 O O . PRO A 1 88 ? -5.568 8.686 0.710 1.00 91.06 88 PRO A O 1
ATOM 605 N N . GLU A 1 89 ? -7.392 9.768 1.439 1.00 88.50 89 GLU A N 1
ATOM 606 C CA . GLU A 1 89 ? -7.589 8.989 2.665 1.00 88.50 89 GLU A CA 1
ATOM 607 C C . GLU A 1 89 ? -7.859 7.523 2.330 1.00 88.50 89 GLU A C 1
ATOM 609 O O . GLU A 1 89 ? -7.265 6.618 2.921 1.00 88.50 89 GLU A O 1
ATOM 614 N N . ARG A 1 90 ? -8.696 7.272 1.316 1.00 92.00 90 ARG A N 1
ATOM 615 C CA . ARG A 1 90 ? -8.967 5.913 0.856 1.00 92.00 90 ARG A CA 1
ATOM 616 C C . ARG A 1 90 ? -7.717 5.255 0.283 1.00 92.00 90 ARG A C 1
ATOM 618 O O . ARG A 1 90 ? -7.490 4.068 0.537 1.00 92.00 90 ARG A O 1
ATOM 625 N N . CYS A 1 91 ? -6.899 6.011 -0.451 1.00 93.38 91 CYS A N 1
ATOM 626 C CA . CYS A 1 91 ? -5.613 5.540 -0.961 1.00 93.38 91 CYS A CA 1
ATOM 627 C C . CYS A 1 91 ? -4.677 5.166 0.192 1.00 93.38 91 CYS A C 1
ATOM 629 O O . CYS A 1 91 ? -4.099 4.079 0.178 1.00 93.38 91 CYS A O 1
ATOM 631 N N . LEU A 1 92 ? -4.590 6.008 1.226 1.00 90.44 92 LEU A N 1
ATOM 632 C CA . LEU A 1 92 ? -3.797 5.736 2.423 1.00 90.44 92 LEU A CA 1
ATOM 633 C C . LEU A 1 92 ? -4.246 4.449 3.130 1.00 90.44 92 LEU A C 1
ATOM 635 O O . LEU A 1 92 ? -3.426 3.571 3.386 1.00 90.44 92 LEU A O 1
ATOM 639 N N . GLN A 1 93 ? -5.550 4.298 3.370 1.00 91.06 93 GLN A N 1
ATOM 640 C CA . GLN A 1 93 ? -6.155 3.124 4.009 1.00 91.06 93 GLN A CA 1
ATOM 641 C C . GLN A 1 93 ? -5.904 1.820 3.236 1.00 91.06 93 GLN A C 1
ATOM 643 O O . GLN A 1 93 ? -5.568 0.789 3.829 1.00 91.06 93 GLN A O 1
ATOM 648 N N . ALA A 1 94 ? -6.062 1.854 1.908 1.00 94.31 94 ALA A N 1
ATOM 649 C CA . ALA A 1 94 ? -5.778 0.708 1.048 1.00 94.31 94 ALA A CA 1
ATOM 650 C C . ALA A 1 94 ? -4.288 0.348 1.104 1.00 94.31 94 ALA A C 1
ATOM 652 O O . ALA A 1 94 ? -3.932 -0.804 1.331 1.00 94.31 94 ALA A O 1
ATOM 653 N N . ARG A 1 95 ? -3.398 1.340 0.998 1.00 93.88 95 ARG A N 1
ATOM 654 C CA . ARG A 1 95 ? -1.948 1.117 1.096 1.00 93.88 95 ARG A CA 1
ATOM 655 C C . ARG A 1 95 ? -1.539 0.546 2.444 1.00 93.88 95 ARG A C 1
ATOM 657 O O . ARG A 1 95 ? -0.740 -0.385 2.483 1.00 93.88 95 ARG A O 1
ATOM 664 N N . PHE A 1 96 ? -2.106 1.062 3.529 1.00 90.38 96 PHE A N 1
ATOM 665 C CA . PHE A 1 96 ? -1.873 0.536 4.865 1.00 90.38 96 PHE A CA 1
ATOM 666 C C . PHE A 1 96 ? -2.232 -0.958 4.939 1.00 90.38 96 PHE A C 1
ATOM 668 O O . PHE A 1 96 ? -1.399 -1.786 5.310 1.00 90.38 96 PHE A O 1
ATOM 675 N N . SER A 1 97 ? -3.440 -1.319 4.493 1.00 91.94 97 SER A N 1
ATOM 676 C CA . SER A 1 97 ? -3.888 -2.718 4.478 1.00 91.94 97 SER A CA 1
ATOM 677 C C . SER A 1 97 ? -3.022 -3.596 3.575 1.00 91.94 97 SER A C 1
ATOM 679 O O . SER A 1 97 ? -2.756 -4.746 3.909 1.00 91.94 97 SER A O 1
ATOM 681 N N . ALA A 1 98 ? -2.543 -3.072 2.444 1.00 94.56 98 ALA A N 1
ATOM 682 C CA . ALA A 1 98 ? -1.639 -3.798 1.558 1.00 94.56 98 ALA A CA 1
ATOM 683 C C . ALA A 1 98 ? -0.289 -4.111 2.225 1.00 94.56 98 ALA A C 1
ATOM 685 O O . ALA A 1 98 ? 0.224 -5.216 2.051 1.00 94.56 98 ALA A O 1
ATOM 686 N N . PHE A 1 99 ? 0.269 -3.197 3.027 1.00 91.69 99 PHE A N 1
ATOM 687 C CA . PHE A 1 99 ? 1.448 -3.501 3.842 1.00 91.69 99 PHE A CA 1
ATOM 688 C C . PHE A 1 99 ? 1.146 -4.584 4.886 1.00 91.69 99 PHE A C 1
ATOM 690 O O . PHE A 1 99 ? 1.846 -5.595 4.919 1.00 91.69 99 PHE A O 1
ATOM 697 N N . ALA A 1 100 ? 0.072 -4.422 5.668 1.00 88.94 100 ALA A N 1
ATOM 698 C CA . ALA A 1 100 ? -0.327 -5.372 6.712 1.00 88.94 100 ALA A CA 1
ATOM 699 C C . ALA A 1 100 ? -0.577 -6.794 6.171 1.00 88.94 100 ALA A C 1
ATOM 701 O O . ALA A 1 100 ? -0.139 -7.784 6.758 1.00 88.94 100 ALA A O 1
ATOM 702 N N . TYR A 1 101 ? -1.231 -6.905 5.013 1.00 91.75 101 TYR A N 1
ATOM 703 C CA . TYR A 1 101 ? -1.551 -8.186 4.378 1.00 91.75 101 TYR A CA 1
ATOM 704 C C . TYR A 1 101 ? -0.453 -8.728 3.463 1.00 91.75 101 TYR A C 1
ATOM 706 O O . TYR A 1 101 ? -0.618 -9.803 2.881 1.00 91.75 101 TYR A O 1
ATOM 714 N N . ARG A 1 102 ? 0.678 -8.024 3.353 1.00 93.50 102 ARG A N 1
ATOM 715 C CA . ARG A 1 102 ? 1.819 -8.384 2.503 1.00 93.50 102 ARG A CA 1
ATOM 716 C C . ARG A 1 102 ? 1.480 -8.480 1.011 1.00 93.50 102 ARG A C 1
ATOM 718 O O . ARG A 1 102 ? 1.872 -9.426 0.330 1.00 93.50 102 ARG A O 1
ATOM 725 N N . LEU A 1 103 ? 0.765 -7.486 0.492 1.00 95.62 103 LEU A N 1
ATOM 726 C CA . LEU A 1 103 ? 0.337 -7.398 -0.904 1.00 95.62 103 LEU A CA 1
ATOM 727 C C . LEU A 1 103 ? 1.206 -6.373 -1.657 1.00 95.62 103 LEU A C 1
ATOM 729 O O . LEU A 1 103 ? 0.984 -5.168 -1.527 1.00 95.62 103 LEU A O 1
ATOM 733 N N . PRO A 1 104 ? 2.191 -6.799 -2.469 1.00 95.69 104 PRO A N 1
ATOM 734 C CA . PRO A 1 104 ? 3.109 -5.866 -3.127 1.00 95.69 104 PRO A CA 1
ATOM 735 C C . PRO A 1 104 ? 2.481 -5.150 -4.329 1.00 95.69 104 PRO A C 1
ATOM 737 O O . PRO A 1 104 ? 2.800 -3.992 -4.594 1.00 95.69 104 PRO A O 1
ATOM 740 N N . LEU A 1 105 ? 1.579 -5.809 -5.066 1.00 95.94 105 LEU A N 1
ATOM 741 C CA . LEU A 1 105 ? 1.020 -5.254 -6.306 1.00 95.94 105 LEU A CA 1
ATOM 742 C C . LEU A 1 105 ? 0.249 -3.944 -6.079 1.00 95.94 105 LEU A C 1
ATOM 744 O O . LEU A 1 105 ? 0.533 -2.982 -6.797 1.00 95.94 105 LEU A O 1
ATOM 748 N N . PRO A 1 106 ? -0.646 -3.835 -5.074 1.00 95.06 106 PRO A N 1
ATOM 749 C CA . PRO A 1 106 ? -1.355 -2.585 -4.809 1.00 95.06 106 PRO A CA 1
ATOM 750 C C . PRO A 1 106 ? -0.408 -1.452 -4.408 1.00 95.06 106 PRO A C 1
ATOM 752 O O . PRO A 1 106 ? -0.603 -0.312 -4.825 1.00 95.06 106 PRO A O 1
ATOM 755 N N . LEU A 1 107 ? 0.659 -1.747 -3.655 1.00 95.25 107 LEU A N 1
ATOM 756 C CA . LEU A 1 107 ? 1.655 -0.747 -3.259 1.00 95.25 107 LEU A CA 1
ATOM 757 C C . LEU A 1 107 ? 2.403 -0.187 -4.466 1.00 95.25 107 LEU A C 1
ATOM 759 O O . LEU A 1 107 ? 2.545 1.028 -4.594 1.00 95.25 107 LEU A O 1
ATOM 763 N N . ILE A 1 108 ? 2.842 -1.062 -5.368 1.00 95.12 108 ILE A N 1
ATOM 764 C CA . ILE A 1 108 ? 3.523 -0.678 -6.607 1.00 95.12 108 ILE A CA 1
ATOM 765 C C . ILE A 1 108 ? 2.564 0.099 -7.524 1.00 95.12 108 ILE A C 1
ATOM 767 O O . ILE A 1 108 ? 2.971 1.063 -8.166 1.00 95.12 108 ILE A O 1
ATOM 771 N N . ALA A 1 109 ? 1.292 -0.301 -7.605 1.00 93.88 109 ALA A N 1
ATOM 772 C CA . ALA A 1 109 ? 0.289 0.351 -8.450 1.00 93.88 109 ALA A CA 1
ATOM 773 C C . ALA A 1 109 ? -0.120 1.746 -7.949 1.00 93.88 109 ALA A C 1
ATOM 775 O O . ALA A 1 109 ? -0.406 2.623 -8.757 1.00 93.88 109 ALA A O 1
ATOM 776 N N . THR A 1 110 ? -0.125 1.962 -6.633 1.00 94.19 110 THR A N 1
ATOM 777 C CA . THR A 1 110 ? -0.608 3.207 -6.004 1.00 94.19 110 THR A CA 1
ATOM 778 C C . THR A 1 110 ? 0.511 4.160 -5.577 1.00 94.19 110 THR A C 1
ATOM 780 O O . THR A 1 110 ? 0.260 5.121 -4.853 1.00 94.19 110 THR A O 1
ATOM 783 N N . THR A 1 111 ? 1.758 3.914 -5.984 1.00 94.94 111 THR A N 1
ATOM 784 C CA . THR A 1 111 ? 2.895 4.794 -5.676 1.00 94.94 111 THR A CA 1
ATOM 785 C C . THR A 1 111 ? 3.194 5.700 -6.871 1.00 94.94 111 THR A C 1
ATOM 787 O O . THR A 1 111 ? 3.395 5.222 -7.986 1.00 94.94 111 THR A O 1
ATOM 790 N N . HIS A 1 112 ? 3.228 7.012 -6.637 1.00 95.19 112 HIS A N 1
ATOM 791 C CA . HIS A 1 112 ? 3.525 8.006 -7.666 1.00 95.19 112 HIS A CA 1
ATOM 792 C C . HIS A 1 112 ? 5.001 7.956 -8.093 1.00 95.19 112 HIS A C 1
ATOM 794 O O . HIS A 1 112 ? 5.865 7.601 -7.297 1.00 95.19 112 HIS A O 1
ATOM 800 N N . ARG A 1 113 ? 5.306 8.383 -9.326 1.00 95.06 113 ARG A N 1
ATOM 801 C CA . ARG A 1 113 ? 6.682 8.428 -9.865 1.00 95.06 113 ARG A CA 1
ATOM 802 C C . ARG A 1 113 ? 7.610 9.382 -9.110 1.00 95.06 113 ARG A C 1
ATOM 804 O O . ARG A 1 113 ? 8.805 9.144 -9.051 1.00 95.06 113 ARG A O 1
ATOM 811 N N . GLU A 1 114 ? 7.047 10.432 -8.516 1.00 93.81 114 GLU A N 1
ATOM 812 C CA . GLU A 1 114 ? 7.779 11.370 -7.646 1.00 93.81 114 GLU A CA 1
ATOM 813 C C . GLU A 1 114 ? 8.105 10.783 -6.264 1.00 93.81 114 GLU A C 1
ATOM 815 O O . GLU A 1 114 ? 8.824 11.405 -5.485 1.00 93.81 114 GLU A O 1
ATOM 820 N N . ASN A 1 115 ? 7.576 9.604 -5.922 1.00 94.12 115 ASN A N 1
ATOM 821 C CA . ASN A 1 115 ? 7.916 8.969 -4.660 1.00 94.12 115 ASN A CA 1
ATOM 822 C C . ASN A 1 115 ? 9.377 8.525 -4.673 1.00 94.12 115 ASN A C 1
ATOM 824 O O . ASN A 1 115 ? 9.798 7.825 -5.588 1.00 94.12 115 ASN A O 1
ATOM 828 N N . ARG A 1 116 ? 10.122 8.842 -3.610 1.0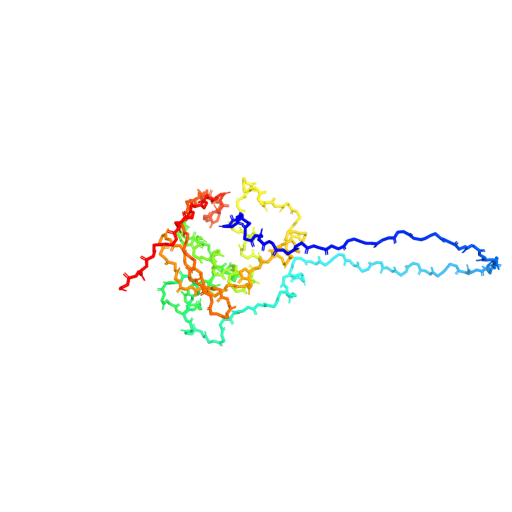0 92.12 116 ARG A N 1
ATOM 829 C CA . ARG A 1 116 ? 11.527 8.424 -3.457 1.00 92.12 116 ARG A CA 1
ATOM 830 C C . ARG A 1 116 ? 11.745 6.909 -3.590 1.00 92.12 116 ARG A C 1
ATOM 832 O O . ARG A 1 116 ? 12.829 6.481 -3.960 1.00 92.12 116 ARG A O 1
ATOM 839 N N . ASP A 1 117 ? 10.721 6.112 -3.279 1.00 90.06 117 ASP A N 1
ATOM 840 C CA . ASP A 1 117 ? 10.780 4.650 -3.313 1.00 90.06 117 ASP A CA 1
ATOM 841 C C . ASP A 1 117 ? 10.225 4.059 -4.616 1.00 90.06 117 ASP A C 1
ATOM 843 O O . ASP A 1 117 ? 10.134 2.837 -4.753 1.00 90.06 117 ASP A O 1
ATOM 847 N N . TYR A 1 118 ? 9.830 4.908 -5.569 1.00 94.25 118 TYR A N 1
ATOM 848 C CA . TYR A 1 118 ? 9.417 4.478 -6.895 1.00 94.25 118 TYR A CA 1
ATOM 849 C C . TYR A 1 118 ? 10.579 3.802 -7.627 1.00 94.25 118 TYR A C 1
ATOM 851 O O . TYR A 1 118 ? 11.719 4.267 -7.609 1.00 94.25 118 TYR A O 1
ATOM 859 N N . ARG A 1 119 ? 10.279 2.697 -8.313 1.00 95.00 119 ARG A N 1
ATOM 860 C CA . ARG A 1 119 ? 11.241 1.968 -9.142 1.00 95.00 119 ARG A CA 1
ATOM 861 C C . ARG A 1 119 ? 10.568 1.543 -10.442 1.00 95.00 119 ARG A C 1
ATOM 863 O O . ARG A 1 119 ? 9.458 1.014 -10.421 1.00 95.00 119 ARG A O 1
ATOM 870 N N . GLU A 1 120 ? 11.253 1.738 -11.566 1.00 95.50 120 GLU A N 1
ATOM 871 C CA . GLU A 1 120 ? 10.748 1.312 -12.879 1.00 95.50 120 GLU A CA 1
ATOM 872 C C . GLU A 1 120 ? 10.728 -0.214 -13.017 1.00 95.50 120 GLU A C 1
ATOM 874 O O . GLU A 1 120 ? 9.747 -0.785 -13.496 1.00 95.50 120 GLU A O 1
ATOM 879 N N . ASP A 1 121 ? 11.773 -0.891 -12.527 1.00 96.25 121 ASP A N 1
ATOM 880 C CA . ASP A 1 121 ? 11.795 -2.350 -12.435 1.00 96.25 121 ASP A CA 1
ATOM 881 C C . ASP A 1 121 ? 10.899 -2.821 -11.281 1.00 96.25 121 ASP A C 1
ATOM 883 O O . ASP A 1 121 ? 11.301 -2.908 -10.115 1.00 96.25 121 ASP A O 1
ATOM 887 N N . ARG A 1 122 ? 9.656 -3.156 -11.631 1.00 96.25 122 ARG A N 1
ATOM 888 C CA . ARG A 1 122 ? 8.636 -3.616 -10.682 1.00 96.25 122 ARG A CA 1
ATOM 889 C C . ARG A 1 122 ? 8.989 -4.967 -10.049 1.00 96.25 122 ARG A C 1
ATOM 891 O O . ARG A 1 122 ? 8.590 -5.218 -8.914 1.00 96.25 122 ARG A O 1
ATOM 898 N N . VAL A 1 123 ? 9.744 -5.830 -10.737 1.00 96.75 123 VAL A N 1
ATOM 899 C CA . VAL A 1 123 ? 10.170 -7.136 -10.203 1.00 96.75 123 VAL A CA 1
ATOM 900 C C . VAL A 1 123 ? 11.227 -6.932 -9.122 1.00 96.75 123 VAL A C 1
ATOM 902 O O . VAL A 1 123 ? 11.125 -7.512 -8.037 1.00 96.75 123 VAL A O 1
ATOM 905 N N . ALA A 1 124 ? 12.223 -6.083 -9.388 1.00 94.94 124 ALA A N 1
ATOM 906 C CA . ALA A 1 124 ? 13.208 -5.690 -8.386 1.00 94.94 124 ALA A CA 1
ATOM 907 C C . ALA A 1 124 ? 12.547 -4.968 -7.205 1.00 94.94 124 ALA A C 1
ATOM 909 O O . ALA A 1 124 ? 12.909 -5.222 -6.057 1.00 94.94 124 ALA A O 1
ATOM 910 N N . TRP A 1 125 ? 11.542 -4.131 -7.469 1.00 95.94 125 TRP A N 1
ATOM 911 C CA . TRP A 1 125 ? 10.786 -3.442 -6.428 1.00 95.94 125 TRP A CA 1
ATOM 912 C C . TRP A 1 125 ? 10.018 -4.398 -5.520 1.00 95.94 125 TRP A C 1
ATOM 914 O O . TRP A 1 125 ? 10.156 -4.313 -4.304 1.00 95.94 125 TRP A O 1
ATOM 924 N N . ALA A 1 126 ? 9.280 -5.359 -6.081 1.00 95.19 126 ALA A N 1
ATOM 925 C CA . ALA A 1 126 ? 8.596 -6.371 -5.281 1.00 95.19 126 ALA A CA 1
ATOM 926 C C . ALA A 1 126 ? 9.592 -7.145 -4.400 1.00 95.19 126 ALA A C 1
ATOM 928 O O . ALA A 1 126 ? 9.355 -7.332 -3.215 1.00 95.19 126 ALA A O 1
ATOM 929 N N . ARG A 1 127 ? 10.766 -7.519 -4.922 1.00 93.94 127 ARG A N 1
ATOM 930 C CA . ARG A 1 127 ? 11.811 -8.160 -4.099 1.00 93.94 127 ARG A CA 1
ATOM 931 C C . ARG A 1 127 ? 12.384 -7.244 -3.018 1.00 93.94 127 ARG A C 1
ATOM 933 O O . ARG A 1 127 ? 12.808 -7.734 -1.978 1.00 93.94 127 ARG A O 1
ATOM 940 N N . ALA A 1 128 ? 12.468 -5.941 -3.273 1.00 92.50 128 ALA A N 1
ATOM 941 C CA . ALA A 1 128 ? 12.895 -4.971 -2.272 1.00 92.50 128 ALA A CA 1
ATOM 942 C C . ALA A 1 128 ? 11.875 -4.895 -1.129 1.00 92.50 128 ALA A C 1
ATOM 944 O O . ALA A 1 128 ? 12.275 -5.076 0.013 1.00 92.50 128 ALA A O 1
ATOM 945 N N . LEU A 1 129 ? 10.578 -4.788 -1.444 1.00 92.56 129 LEU A N 1
ATOM 946 C CA . LEU A 1 129 ? 9.492 -4.811 -0.455 1.00 92.56 129 LEU A CA 1
ATOM 947 C C . LEU A 1 129 ? 9.524 -6.072 0.421 1.00 92.56 129 LEU A C 1
ATOM 949 O O . LEU A 1 129 ? 9.349 -5.989 1.630 1.00 92.56 129 LEU A O 1
ATOM 953 N N . ASP A 1 130 ? 9.796 -7.239 -0.169 1.00 89.94 130 ASP A N 1
ATOM 954 C CA . ASP A 1 130 ? 9.897 -8.488 0.598 1.00 89.94 130 ASP A CA 1
ATOM 955 C C . ASP A 1 130 ? 11.082 -8.489 1.583 1.00 89.94 130 ASP A C 1
ATOM 957 O O . ASP A 1 130 ? 10.967 -9.005 2.691 1.00 89.94 130 ASP A O 1
ATOM 961 N N . ARG A 1 131 ? 12.220 -7.893 1.193 1.00 88.50 131 ARG A N 1
ATOM 962 C CA . ARG A 1 131 ? 13.446 -7.834 2.014 1.00 88.50 131 ARG A CA 1
ATOM 963 C C . ARG A 1 131 ? 13.422 -6.739 3.073 1.00 88.50 131 ARG A C 1
ATOM 965 O O . ARG A 1 131 ? 13.934 -6.951 4.164 1.00 88.50 131 ARG A O 1
ATOM 972 N N . GLU A 1 132 ? 12.901 -5.569 2.723 1.00 84.62 132 GLU A N 1
ATOM 973 C CA . GLU A 1 132 ? 12.811 -4.397 3.605 1.00 84.62 132 GLU A CA 1
ATOM 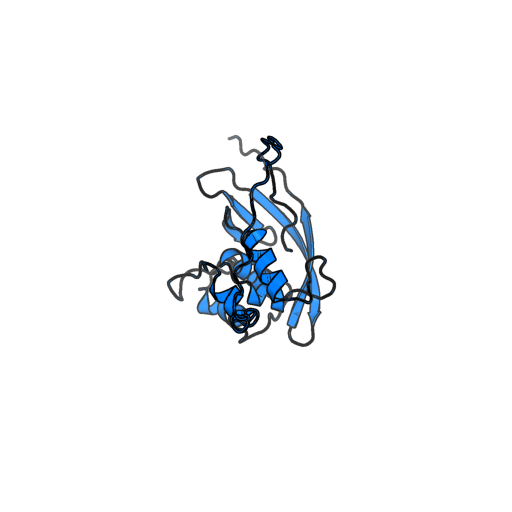974 C C . GLU A 1 132 ? 11.722 -4.583 4.675 1.00 84.62 132 GLU A C 1
ATOM 976 O O . GLU A 1 132 ? 11.737 -3.905 5.700 1.00 84.62 132 GLU A O 1
ATOM 981 N N . GLY A 1 133 ? 10.838 -5.563 4.472 1.00 75.44 133 GLY A N 1
ATOM 982 C CA . GLY A 1 133 ? 9.825 -5.976 5.428 1.00 75.44 133 GLY A CA 1
ATOM 983 C C . GLY A 1 133 ? 8.464 -5.350 5.145 1.00 75.44 133 GLY A C 1
ATOM 984 O O . GLY A 1 133 ? 8.333 -4.245 4.622 1.00 75.44 133 GLY A O 1
ATOM 985 N N . MET A 1 134 ? 7.422 -6.086 5.520 1.00 80.75 134 MET A N 1
ATOM 986 C CA . MET A 1 134 ? 6.020 -5.728 5.316 1.00 80.75 134 MET A CA 1
ATOM 987 C C . MET A 1 134 ? 5.313 -5.767 6.671 1.00 80.75 134 MET A C 1
ATOM 989 O O . MET A 1 134 ? 4.742 -6.788 7.025 1.00 80.75 134 MET A O 1
ATOM 993 N N . PHE A 1 135 ? 5.449 -4.708 7.480 1.00 76.94 135 PHE A N 1
ATOM 994 C CA . PHE A 1 135 ? 4.947 -4.612 8.874 1.00 76.94 135 PHE A CA 1
ATOM 995 C C . PHE A 1 135 ? 5.045 -5.919 9.678 1.00 76.94 135 PHE A C 1
ATOM 997 O O . PHE A 1 135 ? 4.188 -6.243 10.493 1.00 76.94 135 PHE A O 1
ATOM 1004 N N . ASP A 1 136 ? 6.093 -6.709 9.437 1.00 73.44 136 ASP A N 1
ATOM 1005 C CA . ASP A 1 136 ? 6.067 -8.115 9.827 1.00 73.44 136 ASP A CA 1
ATOM 1006 C C . ASP A 1 136 ? 6.191 -8.322 11.330 1.00 73.44 136 ASP A C 1
ATOM 1008 O O . ASP A 1 136 ? 5.680 -9.323 11.835 1.00 73.44 136 ASP A O 1
ATOM 1012 N N . GLY A 1 137 ? 6.858 -7.381 12.003 1.00 70.44 137 GLY A N 1
ATOM 1013 C CA . GLY A 1 137 ? 7.070 -7.347 13.449 1.00 70.44 137 GLY A CA 1
ATOM 1014 C C . GLY A 1 137 ? 5.992 -6.597 14.231 1.00 70.44 137 GLY A C 1
ATOM 1015 O O . GLY A 1 137 ? 6.113 -6.485 15.450 1.00 70.44 137 GLY A O 1
ATOM 1016 N N . PHE A 1 138 ? 4.953 -6.096 13.558 1.00 69.12 138 PHE A N 1
ATOM 1017 C CA . PHE A 1 138 ? 3.918 -5.280 14.179 1.00 69.12 138 PHE A CA 1
ATOM 1018 C C . PHE A 1 138 ? 2.527 -5.839 13.904 1.00 69.12 138 PHE A C 1
ATOM 1020 O O . PHE A 1 138 ? 2.222 -6.318 12.812 1.00 69.12 138 PHE A O 1
ATOM 1027 N N . GLU A 1 139 ? 1.671 -5.745 14.908 1.00 66.88 139 GLU A N 1
ATOM 1028 C CA . GLU A 1 139 ? 0.237 -5.918 14.766 1.00 66.88 139 GLU A CA 1
ATOM 1029 C C . GLU A 1 139 ? -0.410 -4.543 14.685 1.00 66.88 139 GLU A C 1
ATOM 1031 O O . GLU A 1 139 ? -0.072 -3.613 15.423 1.00 66.88 139 GLU A O 1
ATOM 1036 N N . PHE A 1 140 ? -1.331 -4.396 13.742 1.00 64.56 140 PHE A N 1
ATOM 1037 C CA . PHE A 1 140 ? -2.056 -3.152 13.593 1.00 64.56 140 PHE A CA 1
ATOM 1038 C C . PHE A 1 140 ? -3.045 -2.981 14.741 1.00 64.56 140 PHE A C 1
ATOM 1040 O O . PHE A 1 140 ? -3.880 -3.850 14.988 1.00 64.56 140 PHE A O 1
ATOM 1047 N N . ALA A 1 141 ? -2.959 -1.842 15.422 1.00 62.25 141 ALA A N 1
ATOM 1048 C CA . ALA A 1 141 ? -3.863 -1.510 16.507 1.00 62.25 141 ALA A CA 1
ATOM 1049 C C . ALA A 1 141 ? -5.080 -0.734 16.012 1.00 62.25 141 ALA A C 1
ATOM 1051 O O . ALA A 1 141 ? -6.220 -1.122 16.272 1.00 62.25 141 ALA A O 1
ATOM 1052 N N . ARG A 1 142 ? -4.828 0.396 15.345 1.00 61.50 142 ARG A N 1
ATOM 1053 C CA . ARG A 1 142 ? -5.849 1.319 14.851 1.00 61.50 142 ARG A CA 1
ATOM 1054 C C . ARG A 1 142 ? -5.219 2.326 13.894 1.00 61.50 142 ARG A C 1
ATOM 1056 O O . ARG A 1 142 ? -4.059 2.700 14.047 1.00 61.50 142 ARG A O 1
ATOM 1063 N N . LEU A 1 143 ? -6.022 2.800 12.947 1.00 61.69 143 LEU A N 1
ATOM 1064 C CA . LEU A 1 143 ? -5.725 3.947 12.101 1.00 61.69 143 LEU A CA 1
ATOM 1065 C C . LEU A 1 143 ? -6.755 5.018 12.458 1.00 61.69 143 LEU A C 1
ATOM 1067 O O . LEU A 1 143 ? -7.924 4.893 12.100 1.00 61.69 143 LEU A O 1
ATOM 1071 N N . SER A 1 144 ? -6.344 6.032 13.214 1.00 58.97 144 SER A N 1
ATOM 1072 C CA . SER A 1 144 ? -6.947 7.363 13.117 1.00 58.97 144 SER A CA 1
ATOM 1073 C C . SER A 1 144 ? -6.068 8.178 12.153 1.00 58.97 144 SER A C 1
ATOM 1075 O O . SER A 1 144 ? -5.187 7.617 11.505 1.00 58.97 144 SER A O 1
ATOM 1077 N N . PHE A 1 145 ? -6.226 9.496 12.026 1.00 60.22 145 PHE A N 1
ATOM 1078 C CA . PHE A 1 145 ? -5.227 10.320 11.311 1.00 60.22 145 PHE A CA 1
ATOM 1079 C C . PHE A 1 145 ? -3.817 10.283 11.971 1.00 60.22 145 PHE A C 1
ATOM 1081 O O . PHE A 1 145 ? -2.885 10.928 11.500 1.00 60.22 145 PHE A O 1
ATOM 1088 N N . THR A 1 146 ? -3.676 9.464 13.018 1.00 59.00 146 THR A N 1
ATOM 1089 C CA . THR A 1 146 ? -2.472 8.915 13.638 1.00 59.00 146 THR A CA 1
ATOM 1090 C C . THR A 1 146 ? -2.557 7.385 13.539 1.00 59.00 146 THR A C 1
ATOM 1092 O O . THR A 1 146 ? -3.598 6.787 13.823 1.00 59.00 146 THR A O 1
ATOM 1095 N N . ALA A 1 147 ? -1.483 6.720 13.126 1.00 61.88 147 ALA A N 1
ATOM 1096 C CA . ALA A 1 147 ? -1.460 5.264 13.057 1.00 61.88 147 ALA A CA 1
ATOM 1097 C C . ALA A 1 147 ? -0.783 4.692 14.304 1.00 61.88 147 ALA A C 1
ATOM 1099 O O . ALA A 1 147 ? 0.240 5.192 14.775 1.00 61.88 147 ALA A O 1
ATOM 1100 N N . THR A 1 148 ? -1.365 3.621 14.836 1.00 65.56 148 THR A N 1
ATOM 1101 C CA . THR A 1 148 ? -0.851 2.952 16.026 1.00 65.56 148 THR A CA 1
ATOM 1102 C C . THR A 1 148 ? -0.520 1.500 15.711 1.00 65.56 148 THR A C 1
ATOM 1104 O O . THR A 1 148 ? -1.318 0.776 15.101 1.00 65.56 148 THR A O 1
ATOM 1107 N N . LEU A 1 149 ? 0.676 1.074 16.115 1.00 66.75 149 LEU A N 1
ATOM 1108 C CA . LEU A 1 149 ? 1.204 -0.269 15.904 1.00 66.75 149 LEU A CA 1
ATOM 1109 C C . LEU A 1 149 ? 1.641 -0.871 17.238 1.00 66.75 149 LEU A C 1
ATOM 1111 O O . LEU A 1 149 ? 2.202 -0.194 18.097 1.00 66.75 149 LEU A O 1
ATOM 1115 N N . ARG A 1 150 ? 1.415 -2.173 17.394 1.00 74.00 150 ARG A N 1
ATOM 1116 C CA . ARG A 1 150 ? 1.825 -2.931 18.578 1.00 74.00 150 ARG A CA 1
ATOM 1117 C C . ARG A 1 150 ? 2.927 -3.916 18.213 1.00 74.00 150 ARG A C 1
ATOM 1119 O O . ARG A 1 150 ? 2.772 -4.634 17.224 1.00 74.00 150 ARG A O 1
ATOM 1126 N N . PRO A 1 151 ? 4.025 -3.994 18.979 1.00 70.69 151 PRO A N 1
ATOM 1127 C CA . PRO A 1 151 ? 5.028 -5.030 18.789 1.00 70.69 151 PRO A CA 1
ATOM 1128 C C . PRO A 1 151 ? 4.424 -6.419 18.979 1.00 70.69 151 PRO A C 1
ATOM 1130 O O . PRO A 1 151 ? 3.660 -6.669 19.916 1.00 70.69 151 PRO A O 1
ATOM 1133 N N . ARG A 1 152 ? 4.815 -7.360 18.123 1.00 69.81 152 ARG A N 1
ATOM 1134 C CA . ARG A 1 152 ? 4.434 -8.761 18.299 1.00 69.81 152 ARG A CA 1
ATOM 1135 C C . ARG A 1 152 ? 5.170 -9.346 19.514 1.00 69.81 152 ARG A C 1
ATOM 1137 O O . ARG A 1 152 ? 6.388 -9.484 19.473 1.00 69.81 152 ARG A O 1
ATOM 1144 N N . GLY A 1 153 ? 4.437 -9.717 20.569 1.00 74.25 153 GLY A N 1
ATOM 1145 C CA . GLY A 1 153 ? 5.003 -10.358 21.770 1.00 74.25 153 GLY A CA 1
ATOM 1146 C C . GLY A 1 153 ? 4.940 -9.554 23.077 1.00 74.25 153 GLY A C 1
ATOM 1147 O O . GLY A 1 153 ? 5.621 -9.934 24.022 1.00 74.25 153 GLY A O 1
ATOM 1148 N N . GLY A 1 154 ? 4.123 -8.494 23.157 1.00 63.94 154 GLY A N 1
ATOM 1149 C CA . GLY A 1 154 ? 3.793 -7.832 24.434 1.00 63.94 154 GLY A CA 1
ATOM 1150 C C . GLY A 1 154 ? 4.679 -6.644 24.833 1.00 63.94 154 GLY A C 1
ATOM 1151 O O . GLY A 1 154 ? 4.906 -6.439 26.020 1.00 63.94 154 GLY A O 1
ATOM 1152 N N . GLY A 1 155 ? 5.182 -5.874 23.861 1.00 67.94 155 GLY A N 1
ATOM 1153 C CA . GLY A 1 155 ? 5.908 -4.616 24.102 1.00 67.94 155 GLY A CA 1
ATOM 1154 C C . GLY A 1 155 ? 5.005 -3.375 24.153 1.00 67.94 155 GLY A C 1
ATOM 1155 O O . GLY A 1 155 ? 3.798 -3.468 23.934 1.00 67.94 155 GLY A O 1
ATOM 1156 N N . GLU A 1 156 ? 5.609 -2.213 24.414 1.00 72.19 156 GLU A N 1
ATOM 1157 C CA . GLU A 1 156 ? 4.925 -0.911 24.453 1.00 72.19 156 GLU A CA 1
ATOM 1158 C C . GLU A 1 156 ? 4.281 -0.557 23.099 1.00 72.19 156 GLU A C 1
ATOM 1160 O O . GLU A 1 156 ? 4.854 -0.805 22.034 1.00 72.19 156 GLU A O 1
ATOM 1165 N N . GLU A 1 157 ? 3.066 -0.004 23.139 1.00 70.50 157 GLU A N 1
ATOM 1166 C CA . GLU A 1 157 ? 2.338 0.454 21.953 1.00 70.50 157 GLU A CA 1
ATOM 1167 C C . GLU A 1 157 ? 3.014 1.706 21.390 1.00 70.50 157 GLU A C 1
ATOM 1169 O O . GLU A 1 157 ? 3.213 2.686 22.100 1.00 70.50 157 GLU A O 1
ATOM 1174 N N . VAL A 1 158 ? 3.359 1.680 20.102 1.00 68.38 158 VAL A N 1
ATOM 1175 C CA . VAL A 1 158 ? 4.005 2.813 19.437 1.00 68.38 158 VAL A CA 1
ATOM 1176 C C . VAL A 1 158 ? 2.979 3.494 18.541 1.00 68.38 158 VAL A C 1
ATOM 1178 O O . VAL A 1 158 ? 2.466 2.901 17.586 1.00 68.38 158 VAL A O 1
ATOM 1181 N N . SER A 1 159 ? 2.680 4.756 18.842 1.00 68.19 159 SER A N 1
ATOM 1182 C CA . SER A 1 159 ? 1.886 5.638 17.986 1.00 68.19 159 SER A CA 1
ATOM 1183 C C . SER A 1 159 ? 2.777 6.622 17.245 1.00 68.19 159 SER A C 1
ATOM 1185 O O . SER A 1 159 ? 3.717 7.178 17.805 1.00 68.19 159 SER A O 1
ATOM 1187 N N . PHE A 1 160 ? 2.454 6.882 15.986 1.00 70.94 160 PHE A N 1
ATOM 1188 C CA . PHE A 1 160 ? 3.100 7.928 15.203 1.00 70.94 160 PHE A CA 1
ATOM 1189 C C . PHE A 1 160 ? 2.057 8.631 14.340 1.00 70.94 160 PHE A C 1
ATOM 1191 O O . PHE A 1 160 ? 1.063 8.045 13.900 1.00 70.94 160 PHE A O 1
ATOM 1198 N N . SER A 1 161 ? 2.312 9.903 14.070 1.00 71.25 161 SER A N 1
ATOM 1199 C CA . SER A 1 161 ? 1.517 10.695 13.141 1.00 71.25 161 SER A CA 1
ATOM 1200 C C . SER A 1 161 ? 2.272 10.802 11.821 1.00 71.25 161 SER A C 1
ATOM 1202 O O . SER A 1 161 ? 3.483 11.014 11.804 1.00 71.25 161 SER A O 1
ATOM 1204 N N . GLU A 1 162 ? 1.572 10.631 10.702 1.00 77.19 162 GLU A N 1
ATOM 1205 C CA . GLU A 1 162 ? 2.154 10.783 9.368 1.00 77.19 162 GLU A CA 1
ATOM 1206 C C . GLU A 1 162 ? 1.401 11.862 8.591 1.00 77.19 162 GLU A C 1
ATOM 1208 O O . GLU A 1 162 ? 0.173 11.857 8.507 1.00 77.19 162 GLU A O 1
ATOM 1213 N N . ARG A 1 163 ? 2.151 12.775 7.972 1.00 80.62 163 ARG A N 1
ATOM 1214 C CA . ARG A 1 163 ? 1.631 13.711 6.976 1.00 80.62 163 ARG A CA 1
ATOM 1215 C C . ARG A 1 163 ? 1.926 13.177 5.583 1.00 80.62 163 ARG A C 1
ATOM 1217 O O . ARG A 1 163 ? 3.041 13.311 5.080 1.00 80.62 163 ARG A O 1
ATOM 1224 N N . SER A 1 164 ? 0.920 12.580 4.954 1.00 87.44 164 SER A N 1
ATOM 1225 C CA . SER A 1 164 ? 1.035 12.016 3.608 1.00 87.44 164 SER A CA 1
ATOM 1226 C C . SER A 1 164 ? 0.608 13.018 2.526 1.00 87.44 164 SER A C 1
ATOM 1228 O O . SER A 1 164 ? -0.405 13.705 2.645 1.00 87.44 164 SER A O 1
ATOM 1230 N N . ARG A 1 165 ? 1.357 13.066 1.420 1.00 91.00 165 ARG A N 1
ATOM 1231 C CA . ARG A 1 165 ? 1.036 13.825 0.204 1.00 91.00 165 ARG A CA 1
ATOM 1232 C C . ARG A 1 165 ? 0.588 12.873 -0.897 1.00 91.00 165 ARG A C 1
ATOM 1234 O O . ARG A 1 165 ? 1.253 11.874 -1.186 1.00 91.00 165 ARG A O 1
ATOM 1241 N N . PHE A 1 166 ? -0.491 13.245 -1.574 1.00 93.12 166 PHE A N 1
ATOM 1242 C CA . PHE A 1 166 ? -1.060 12.495 -2.688 1.00 93.12 166 PHE A CA 1
ATOM 1243 C C . PHE A 1 166 ? -1.142 13.364 -3.932 1.00 93.12 166 PHE A C 1
ATOM 1245 O O . PHE A 1 166 ? -1.346 14.574 -3.852 1.00 93.12 166 PHE A O 1
ATOM 1252 N N . LEU A 1 167 ? -0.990 12.726 -5.086 1.00 92.88 167 LEU A N 1
ATOM 1253 C CA . LEU A 1 167 ? -1.144 13.352 -6.390 1.00 92.88 167 LEU A CA 1
ATOM 1254 C C . LEU A 1 167 ? -2.198 12.585 -7.179 1.00 92.88 167 LEU A C 1
ATOM 1256 O O . LEU A 1 167 ? -2.274 11.355 -7.112 1.00 92.88 167 LEU A O 1
ATOM 1260 N N . ARG A 1 168 ? -3.038 13.316 -7.909 1.00 91.00 168 ARG A N 1
ATOM 1261 C CA . ARG A 1 168 ? -4.085 12.713 -8.730 1.00 91.00 168 ARG A CA 1
ATOM 1262 C C . ARG A 1 168 ? -3.457 12.139 -10.000 1.00 91.00 168 ARG A C 1
ATOM 1264 O O . ARG A 1 168 ? -2.868 12.873 -10.786 1.00 91.00 168 ARG A O 1
ATOM 1271 N N . GLY A 1 169 ? -3.564 10.826 -10.175 1.00 85.94 169 GLY A N 1
ATOM 1272 C CA . GLY A 1 169 ? -3.182 10.114 -11.391 1.00 85.94 169 GLY A CA 1
ATOM 1273 C C . GLY A 1 169 ? -4.365 9.925 -12.343 1.00 85.94 169 GLY A C 1
ATOM 1274 O O . GLY A 1 169 ? -5.493 10.313 -12.043 1.00 85.94 169 GLY A O 1
ATOM 1275 N N . GLY A 1 170 ? -4.111 9.283 -13.487 1.00 82.56 170 GLY A N 1
ATOM 1276 C CA . GLY A 1 170 ? -5.133 9.059 -14.519 1.00 82.56 170 GLY A CA 1
ATOM 1277 C C . GLY A 1 170 ? -6.307 8.180 -14.073 1.00 82.56 170 GLY A C 1
ATOM 1278 O O . GLY A 1 170 ? -7.415 8.363 -14.563 1.00 82.56 170 GLY A O 1
ATOM 1279 N N . SER A 1 171 ? -6.087 7.259 -13.130 1.00 82.06 171 SER A N 1
ATOM 1280 C CA . SER A 1 171 ? -7.116 6.326 -12.647 1.00 82.06 171 SER A CA 1
ATOM 1281 C C . SER A 1 171 ? -7.534 6.542 -11.190 1.00 82.06 171 SER A C 1
ATOM 1283 O O . SER A 1 171 ? -8.478 5.906 -10.746 1.00 82.06 171 SER A O 1
ATOM 1285 N N . GLY A 1 172 ? -6.867 7.418 -10.432 1.00 90.25 172 GLY A N 1
ATOM 1286 C CA . GLY A 1 172 ? -7.148 7.621 -9.007 1.00 90.25 172 GLY A CA 1
ATOM 1287 C C . GLY A 1 172 ? -6.016 8.331 -8.269 1.00 90.25 172 GLY A C 1
ATOM 1288 O O . GLY A 1 172 ? -5.112 8.894 -8.886 1.00 90.25 172 GLY A O 1
ATOM 1289 N N . TRP A 1 173 ? -6.056 8.311 -6.940 1.00 94.62 173 TRP A N 1
ATOM 1290 C CA . TRP A 1 173 ? -5.030 8.939 -6.103 1.00 94.62 173 TRP A CA 1
ATOM 1291 C C . TRP A 1 173 ? -3.780 8.069 -5.961 1.00 94.62 173 TRP A C 1
ATOM 1293 O O . TRP A 1 173 ? -3.868 6.877 -5.670 1.00 94.62 173 TRP A O 1
ATOM 1303 N N . LEU A 1 174 ? -2.607 8.682 -6.123 1.00 94.44 174 LEU A N 1
ATOM 1304 C CA . LEU A 1 174 ? -1.303 8.040 -5.987 1.00 94.44 174 LEU A CA 1
ATOM 1305 C C . LEU A 1 174 ? -0.527 8.666 -4.826 1.00 94.44 174 LEU A C 1
ATOM 1307 O O . LEU A 1 174 ? -0.467 9.887 -4.680 1.00 94.44 174 LEU A O 1
ATOM 1311 N N . TYR A 1 175 ? 0.096 7.824 -4.009 1.00 93.69 175 TYR A N 1
ATOM 1312 C CA . TYR A 1 175 ? 0.912 8.248 -2.877 1.00 93.69 175 TYR A CA 1
ATOM 1313 C C . TYR A 1 175 ? 2.253 8.807 -3.357 1.00 93.69 175 TYR A C 1
ATOM 1315 O O . TYR A 1 175 ? 3.049 8.092 -3.975 1.00 93.69 175 TYR A O 1
ATOM 1323 N N . ALA A 1 176 ? 2.513 10.079 -3.058 1.00 93.31 176 ALA A N 1
ATOM 1324 C CA . ALA A 1 176 ? 3.704 10.793 -3.503 1.00 93.31 176 ALA A CA 1
ATOM 1325 C C . ALA A 1 176 ? 4.788 10.823 -2.428 1.00 93.31 176 ALA A C 1
ATOM 1327 O O . ALA A 1 176 ? 5.931 10.488 -2.713 1.00 93.31 176 ALA A O 1
ATOM 1328 N N . SER A 1 177 ? 4.444 11.134 -1.183 1.00 89.75 177 SER A N 1
ATOM 1329 C CA . SER A 1 177 ? 5.404 11.160 -0.076 1.00 89.75 177 SER A CA 1
ATOM 1330 C C . SER A 1 177 ? 4.689 11.102 1.267 1.00 89.75 177 SER A C 1
ATOM 1332 O O . SER A 1 177 ? 3.476 11.275 1.327 1.00 89.75 177 SER A O 1
ATOM 1334 N N . GLY A 1 178 ? 5.451 10.888 2.334 1.00 85.38 178 GLY A N 1
ATOM 1335 C CA . GLY A 1 178 ? 4.960 10.931 3.704 1.00 85.38 178 GLY A CA 1
ATOM 1336 C C . GLY A 1 178 ? 6.087 11.295 4.650 1.00 85.38 178 GLY A C 1
ATOM 1337 O O . GLY A 1 178 ? 7.234 10.882 4.439 1.00 85.38 178 GLY A O 1
ATOM 1338 N N . GLU A 1 179 ? 5.757 12.110 5.641 1.00 81.62 179 GLU A N 1
ATOM 1339 C CA . GLU A 1 179 ? 6.650 12.539 6.711 1.00 81.62 179 GLU A CA 1
ATOM 1340 C C . GLU A 1 179 ? 6.092 12.037 8.039 1.00 81.62 179 GLU A C 1
ATOM 1342 O O . GLU A 1 179 ? 4.932 12.295 8.359 1.00 81.62 179 GLU A O 1
ATOM 1347 N N . VAL A 1 180 ? 6.910 11.295 8.784 1.00 74.75 180 VAL A N 1
ATOM 1348 C CA . VAL A 1 180 ? 6.528 10.710 10.070 1.00 74.75 180 VAL A CA 1
ATOM 1349 C C . VAL A 1 180 ? 7.022 11.615 11.189 1.00 74.75 180 VAL A C 1
ATOM 1351 O O . VAL A 1 180 ? 8.207 11.937 11.253 1.00 74.75 180 VAL A O 1
ATOM 1354 N N . THR A 1 181 ? 6.120 11.969 12.093 1.00 69.69 181 THR A N 1
ATOM 1355 C CA . THR A 1 181 ? 6.422 12.599 13.375 1.00 69.69 181 THR A CA 1
ATOM 1356 C C . THR A 1 181 ? 6.097 11.594 14.475 1.00 69.69 181 THR A C 1
ATOM 1358 O O . THR A 1 181 ? 4.941 11.185 14.621 1.00 69.69 181 THR A O 1
ATOM 1361 N N . ALA A 1 182 ? 7.112 11.159 15.219 1.00 63.66 182 ALA A N 1
ATOM 1362 C CA . ALA A 1 182 ? 6.900 10.353 16.414 1.00 63.66 182 ALA A CA 1
ATOM 1363 C C . ALA A 1 182 ? 6.351 11.250 17.531 1.00 63.66 182 ALA A C 1
ATOM 1365 O O . ALA A 1 182 ? 6.867 12.347 17.741 1.00 63.66 182 ALA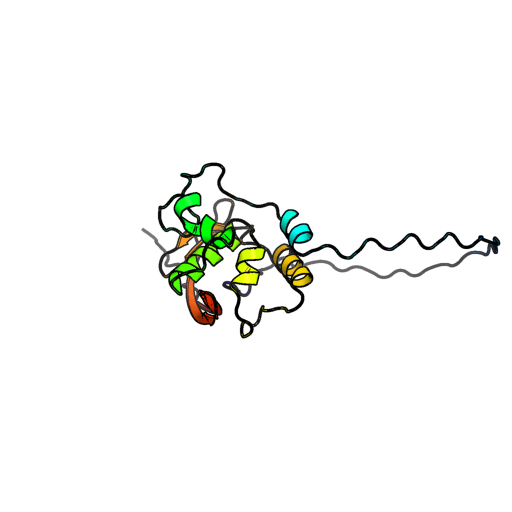 A O 1
ATOM 1366 N N . GLU A 1 183 ? 5.326 10.783 18.239 1.00 56.69 183 GLU A N 1
ATOM 1367 C CA . GLU A 1 183 ? 5.019 11.307 19.568 1.00 56.69 183 GLU A CA 1
ATOM 1368 C C . GLU A 1 183 ? 5.712 10.376 20.566 1.00 56.69 183 GLU A C 1
ATOM 1370 O O . GLU A 1 183 ? 5.466 9.169 20.555 1.00 56.69 183 GLU A O 1
ATOM 1375 N N . GLU A 1 184 ? 6.645 10.905 21.364 1.00 49.50 184 GLU A N 1
ATOM 1376 C CA . GLU A 1 184 ? 7.224 10.147 22.476 1.00 49.50 184 GLU A CA 1
ATOM 1377 C C . GLU A 1 184 ? 6.100 9.808 23.458 1.00 49.50 184 GLU A C 1
ATOM 1379 O O . GLU A 1 184 ? 5.330 10.685 23.857 1.00 49.50 184 GLU A O 1
ATOM 1384 N N . GLY A 1 185 ? 5.981 8.519 23.785 1.00 49.41 185 GLY A N 1
ATOM 1385 C CA . GLY A 1 185 ? 4.913 7.963 24.603 1.00 49.41 185 GLY A CA 1
ATOM 1386 C C . GLY A 1 185 ? 4.689 8.776 25.872 1.00 49.41 185 GLY A C 1
ATOM 1387 O O . GLY A 1 185 ? 5.567 8.898 26.726 1.00 49.41 185 GLY A O 1
ATOM 1388 N N . GLY A 1 186 ? 3.487 9.337 25.991 1.00 36.78 186 GLY A N 1
ATOM 1389 C CA . GLY A 1 186 ? 3.013 9.923 27.230 1.00 36.78 186 GLY A CA 1
ATOM 1390 C C . GLY A 1 186 ? 2.926 8.835 28.292 1.00 36.78 186 GLY A C 1
ATOM 1391 O O . GLY A 1 186 ? 2.045 7.980 28.250 1.00 36.78 186 GLY A O 1
ATOM 1392 N N . THR A 1 187 ? 3.845 8.888 29.246 1.00 35.03 187 THR A N 1
ATOM 1393 C CA . THR A 1 187 ? 3.787 8.191 30.526 1.00 35.03 187 THR A CA 1
ATOM 1394 C C . THR A 1 187 ? 2.385 8.306 31.135 1.00 35.03 187 THR A C 1
ATOM 1396 O O . THR A 1 187 ? 2.013 9.365 31.638 1.00 35.03 187 THR A O 1
ATOM 1399 N N . VAL A 1 188 ? 1.609 7.218 31.138 1.00 33.31 188 VAL A N 1
ATOM 1400 C CA . VAL A 1 188 ? 0.464 7.072 32.048 1.00 33.31 188 VAL A CA 1
ATOM 1401 C C . VAL A 1 188 ? 0.990 6.393 33.307 1.00 33.31 188 VAL A C 1
ATOM 1403 O O . VAL A 1 188 ? 1.010 5.169 33.409 1.00 33.31 188 VAL A O 1
ATOM 1406 N N . LEU A 1 189 ? 1.465 7.200 34.254 1.00 31.58 189 LEU A N 1
ATOM 1407 C CA . LEU A 1 189 ? 1.553 6.783 35.650 1.00 31.58 189 LEU A CA 1
ATOM 1408 C C . LEU A 1 189 ? 0.239 7.207 36.310 1.00 31.58 189 LEU A C 1
ATOM 1410 O O . LEU A 1 189 ? -0.033 8.404 36.411 1.00 31.58 189 LEU A O 1
ATOM 1414 N N . ASN A 1 190 ? -0.573 6.225 36.703 1.00 36.00 190 ASN A N 1
ATOM 1415 C CA . ASN A 1 190 ? -1.516 6.412 37.805 1.00 36.00 190 ASN A CA 1
ATOM 1416 C C . ASN A 1 190 ? -0.743 6.381 39.124 1.00 36.00 190 ASN A C 1
ATOM 1418 O O . ASN A 1 190 ? 0.185 5.544 39.224 1.00 36.00 190 ASN A O 1
#

InterPro domains:
  IPR004027 SEC-C motif [PF02810] (61-77)
  IPR032710 NTF2-like domain superfamily [SSF54427] (83-180)
  IPR048469 YchJ-like, middle NTF2-like domain [PF17775] (87-178)

Secondary structure (DSSP, 8-state):
---S-------------------------------PPPPPPPPHHHHHTTS-----SSTTSBPTTSSSSBTTTTTHHHHTTS---SSHHHHHHHHHHHHHTT-HHHHHHTB-TTSTT--S-HHHHHHHHHHH-SSTTEEEEEESSEEEEEETTT---EEEEEEEEEEE-SSSEEEEEEEEEEPPP-----

Foldseek 3Di:
DQDDDPDDDDDDDDDDDDDDDDDDDDPDPDDDDPDDPDDDDDDLVRLQVPFPFPADPDQQPAQLLAPNGGCVVALVCLLVVVAAQADPSSLVSNCLSCLVRVGLVSQLVQADPLAPLHDPPSNVSSVVDVVVHRCPQWDWDHDDCKGWTDGPPDDDIWIKHKDWDWDADPRGIHTNDIDIDGDDDDDPDD

Radius of gyration: 22.47 Å; chains: 1; bounding box: 63×48×64 Å

pLDDT: mean 76.0, std 20.89, range [27.78, 96.75]